Protein AF-0000000085941305 (afdb_homodimer)

Sequence (268 aa):
ITNESTFMLVLFSDRLSTIDYLSLNRLRVIKECDRFSTSGEKLRMEERLKVNLTISKMPHDMEEDAIACAKIAVVKYQSKSDIAAFVREQFDKRYMPRWHCIVADDFGYSVVPDAMNYICFELGSYGVLLFKSGITNESTFMLVLFSDRLSTIDYLSLNRLRVIKECDRFSTSGEKLRMEERLKVNLTISKMPHDMEEDAIACAKIAVVKYQSKSDIAAFVREQFDKRYMP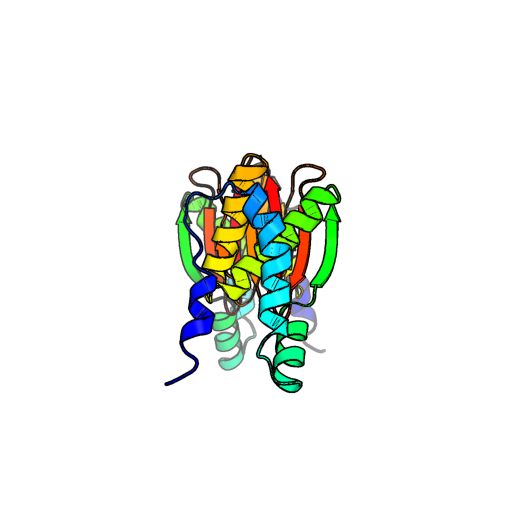RWHCIVADDFGYSVVPDAMNYICFELGSYGVLLFKSG

Secondary structure (DSSP, 8-state):
--S-STTGGGS--TTS-HHHHHHHHHHHHHHHHHHS--HHHHHHHHHHT-EEEEEEES-HHHHHHHHHHHHHHHHH-SSHHHHHHHHHHHHHHHH-S-EEEEEESSEEEE--PPTT-EEEEEETTEEEEEEE--/--S-GGGGGG---TTS-HHHHHHHHHHHHHHHHHHS--HHHHHHHHHHT-EEEEEEES-HHHHHHHHHHHHHHHHH-SSHHHHHHHHHHHHHHHH-S-EEEEEESSEEEE--PPTT-EEEEEETTEEEEEEE--

Nearest PDB structures (foldseek):
  2xqq-assembly2_B  TM=9.839E-01  e=4.016E-10  Homo sapiens
  4d07-assembly1_A-2  TM=9.905E-01  e=4.798E-10  Homo sapiens
  7y8w-assembly4_R  TM=9.926E-01  e=5.733E-10  Caenorhabditis elegans
  8glv-assembly1_AQ  TM=9.749E-01  e=3.784E-10  Chlamydomonas reinhardtii
  3rjs-assembly1_A-2  TM=9.748E-01  e=4.261E-10  Toxoplasma gondii

Organism: Parascaris univalens (NCBI:txid6257)

Solvent-accessible surface area (backbone atoms only — not comparable to full-atom values): 14197 Å² total; per-residue (Å²): 142,78,91,68,64,77,71,57,64,76,67,61,76,88,77,63,54,73,66,58,44,51,59,48,42,52,53,44,58,51,48,63,41,59,72,74,39,50,77,67,49,31,52,52,45,49,52,50,62,35,74,47,80,75,44,77,41,43,55,69,71,57,48,53,48,53,52,45,40,45,56,52,23,59,72,74,37,85,48,42,34,54,27,12,37,48,37,23,51,53,40,28,71,74,67,52,67,48,37,30,17,38,24,23,66,53,71,18,53,26,73,70,55,43,86,60,32,34,39,30,31,31,43,38,70,32,31,40,38,39,32,27,35,95,145,77,95,69,66,78,71,59,67,76,65,61,76,89,78,64,56,73,66,59,45,51,61,47,42,52,52,43,59,52,49,65,40,58,72,75,38,50,79,66,49,31,50,52,44,50,50,49,62,35,75,48,80,74,44,77,41,44,56,68,70,57,47,52,49,52,53,46,42,44,56,51,24,59,74,74,36,86,47,43,34,53,27,13,38,46,38,24,51,54,41,27,72,73,67,51,66,47,38,31,17,38,23,24,66,54,71,17,54,27,73,70,57,42,85,60,32,33,39,29,32,32,44,38,70,33,31,40,38,40,30,28,35,92

Foldseek 3Di:
DDPVPLLPVLPPDPPDPLVVCLVVLVVVLVVSLPDDADVVSSVVSCLQFDKFWDDAQADPVVVSSLSSLLSSLVSVDDDQVSSQVRSQVSCCVVPNDDKGKGKDLDDDDDDDADGRFWTWMDGNSITMTMGHDD/DDPVPLLPVLPPDPPDPLVVCLVVLVVVLVVSLPDDQDVVSSVVSCLQFDKFWDDAQADPVVVSSLSSLLSSLVSVDDDQVSSQVRSQVSCCVVPNDDKGKGKDLDDDDDDDADGRFWTWMDGNSITMTMGHDD

pLDDT: mean 78.88, std 25.84, range [24.58, 98.94]

Radius of gyration: 21.78 Å; Cα contacts (8 Å, |Δi|>4): 420; chains: 2; bounding box: 43×74×31 Å

InterPro domains:
  IPR001372 Dynein light chain, type 1/2 [PF01221] (51-133)
  IPR001372 Dynein light chain, type 1/2 [PTHR11886] (49-133)
  IPR001372 Dynein light chain, type 1/2 [SM01375] (46-133)
  IPR037177 Dynein light chain superfamily [G3DSA:3.30.740.10] (46-134)
  IPR037177 Dynein light chain superfamily [SSF54648] (49-134)

Structure (mmCIF, N/CA/C/O backbone):
data_AF-0000000085941305-model_v1
#
loop_
_entity.id
_entity.type
_entity.pdbx_description
1 polymer 'Dynein light chain'
#
loop_
_atom_site.group_PDB
_atom_site.id
_atom_site.type_symbol
_atom_site.label_atom_id
_atom_site.label_alt_id
_atom_site.label_comp_id
_atom_site.label_asym_id
_atom_site.label_entity_id
_atom_site.label_seq_id
_atom_site.pdbx_PDB_ins_code
_atom_site.Cartn_x
_atom_site.Cartn_y
_atom_site.Cartn_z
_atom_site.occupancy
_atom_site.B_iso_or_equiv
_atom_site.auth_seq_id
_atom_site.auth_comp_id
_atom_site.auth_asym_id
_atom_site.auth_atom_id
_atom_site.pdbx_PDB_model_num
ATOM 1 N N . ILE A 1 1 ? -17.469 -39.062 12.945 1 24.58 1 ILE A N 1
ATOM 2 C CA . ILE A 1 1 ? -16.031 -39.031 12.719 1 24.58 1 ILE A CA 1
ATOM 3 C C . ILE A 1 1 ? -15.695 -37.875 11.781 1 24.58 1 ILE A C 1
ATOM 5 O O . ILE A 1 1 ? -16 -37.906 10.586 1 24.58 1 ILE A O 1
ATOM 9 N N . THR A 1 2 ? -16.016 -36.438 12.023 1 25.56 2 THR A N 1
ATOM 10 C CA . THR A 1 2 ? -16.391 -35.094 11.555 1 25.56 2 THR A CA 1
ATOM 11 C C . THR A 1 2 ? -15.18 -34.406 10.945 1 25.56 2 THR A C 1
ATOM 13 O O . THR A 1 2 ? -14.039 -34.656 11.336 1 25.56 2 THR A O 1
ATOM 16 N N . ASN A 1 3 ? -15.227 -33.969 9.531 1 27.19 3 ASN A N 1
ATOM 17 C CA . ASN A 1 3 ? -14.438 -33.625 8.359 1 27.19 3 ASN A CA 1
ATOM 18 C C . ASN A 1 3 ? -13.547 -32.406 8.641 1 27.19 3 ASN A C 1
ATOM 20 O O . ASN A 1 3 ? -13.906 -31.266 8.312 1 27.19 3 ASN A O 1
ATOM 24 N N . GLU A 1 4 ? -13.109 -32.125 9.922 1 30.94 4 GLU A N 1
ATOM 25 C CA . GLU A 1 4 ? -12.07 -31.312 10.547 1 30.94 4 GLU A CA 1
ATOM 26 C C . GLU A 1 4 ? -10.719 -31.547 9.867 1 30.94 4 GLU A C 1
ATOM 28 O O . GLU A 1 4 ? -9.75 -30.828 10.156 1 30.94 4 GLU A O 1
ATOM 33 N N . SER A 1 5 ? -10.5 -32.688 9.352 1 29.45 5 SER A N 1
ATOM 34 C CA . SER A 1 5 ? -9.219 -33.312 9.039 1 29.45 5 SER A CA 1
ATOM 35 C C . SER A 1 5 ? -8.562 -32.625 7.836 1 29.45 5 SER A C 1
ATOM 37 O O . SER A 1 5 ? -7.34 -32.656 7.688 1 29.45 5 SER A O 1
ATOM 39 N N . THR A 1 6 ? -9.414 -32.219 6.891 1 31.72 6 THR A N 1
ATOM 40 C CA . THR A 1 6 ? -8.875 -31.828 5.594 1 31.72 6 THR A CA 1
ATOM 41 C C . THR A 1 6 ? -8.188 -30.469 5.68 1 31.72 6 THR A C 1
ATOM 43 O O . THR A 1 6 ? -7.57 -30.016 4.711 1 31.72 6 THR A O 1
ATOM 46 N N . PHE A 1 7 ? -8.516 -29.703 6.691 1 31.72 7 PHE A N 1
ATOM 47 C CA . PHE A 1 7 ? -7.906 -28.406 6.941 1 31.72 7 PHE A CA 1
ATOM 48 C C . PHE A 1 7 ? -6.406 -28.547 7.176 1 31.72 7 PHE A C 1
ATOM 50 O O . PHE A 1 7 ? -5.652 -27.594 7.027 1 31.72 7 PHE A O 1
ATOM 57 N N . MET A 1 8 ? -5.992 -29.703 7.746 1 30.02 8 MET A N 1
ATOM 58 C CA . MET A 1 8 ? -4.68 -29.906 8.359 1 30.02 8 MET A CA 1
ATOM 59 C C . MET A 1 8 ? -3.584 -29.922 7.297 1 30.02 8 MET A C 1
ATOM 61 O O . MET A 1 8 ? -2.396 -29.984 7.625 1 30.02 8 MET A O 1
ATOM 65 N N . LEU A 1 9 ? -4.055 -30.406 6.141 1 31.25 9 LEU A N 1
ATOM 66 C CA . LEU A 1 9 ? -2.908 -30.812 5.332 1 31.25 9 LEU A CA 1
ATOM 67 C C . LEU A 1 9 ? -2.1 -29.594 4.895 1 31.25 9 LEU A C 1
ATOM 69 O O . LEU A 1 9 ? -1.111 -29.734 4.168 1 31.25 9 LEU A O 1
ATOM 73 N N . VAL A 1 10 ? -2.75 -28.453 4.879 1 32.44 10 VAL A N 1
ATOM 74 C CA . VAL A 1 10 ? -2.057 -27.281 4.355 1 32.44 10 VAL A CA 1
ATOM 75 C C . VAL A 1 10 ? -0.746 -27.078 5.109 1 32.44 10 VAL A C 1
ATOM 77 O O . VAL A 1 10 ? 0.015 -26.156 4.805 1 32.44 10 VAL A O 1
ATOM 80 N N . LEU A 1 11 ? -0.84 -27.391 6.383 1 35.84 11 LEU A N 1
ATOM 81 C CA . LEU A 1 11 ? 0.249 -26.938 7.246 1 35.84 11 LEU A CA 1
ATOM 82 C C . LEU A 1 11 ? 1.546 -27.656 6.898 1 35.84 11 LEU A C 1
ATOM 84 O O . LEU A 1 11 ? 2.041 -28.469 7.688 1 35.84 11 LEU A O 1
ATOM 88 N N . PHE A 1 12 ? 1.625 -28.344 5.816 1 31.22 12 PHE A N 1
ATOM 89 C CA . PHE A 1 12 ? 2.805 -29.203 5.773 1 31.22 12 PHE A CA 1
ATOM 90 C C . PHE A 1 12 ? 4.027 -28.469 6.309 1 31.22 12 PHE A C 1
ATOM 92 O O . PHE A 1 12 ? 4.043 -27.234 6.352 1 31.22 12 PHE A O 1
ATOM 99 N N . SER A 1 13 ? 5.273 -29.281 6.598 1 29.41 13 SER A N 1
ATOM 100 C CA . SER A 1 13 ? 6.527 -29.031 7.305 1 29.41 13 SER A CA 1
ATOM 101 C C . SER A 1 13 ? 7.211 -27.766 6.789 1 29.41 13 SER A C 1
ATOM 103 O O . SER A 1 13 ? 7.082 -27.422 5.609 1 29.41 13 SER A O 1
ATOM 105 N N . ASP A 1 14 ? 7.641 -26.812 7.598 1 34.62 14 ASP A N 1
ATOM 106 C CA . ASP A 1 14 ? 8.516 -25.641 7.602 1 34.62 14 ASP A CA 1
ATOM 107 C C . ASP A 1 14 ? 9.602 -25.766 6.531 1 34.62 14 ASP A C 1
ATOM 109 O O . ASP A 1 14 ? 10.148 -24.75 6.078 1 34.62 14 ASP A O 1
ATOM 113 N N . ARG A 1 15 ? 10.211 -26.922 6.441 1 32.41 15 ARG A N 1
ATOM 114 C CA . ARG A 1 15 ? 11.523 -27.109 5.828 1 32.41 15 ARG A CA 1
ATOM 115 C C . ARG A 1 15 ? 11.406 -27.25 4.312 1 32.41 15 ARG A C 1
ATOM 117 O O . ARG A 1 15 ? 12.344 -27.703 3.65 1 32.41 15 ARG A O 1
ATOM 124 N N . LEU A 1 16 ? 10.273 -27.547 3.74 1 36.53 16 LEU A N 1
ATOM 125 C CA . LEU A 1 16 ? 10.406 -27.734 2.299 1 36.53 16 LEU A CA 1
ATOM 126 C C . LEU A 1 16 ? 10.828 -26.422 1.622 1 36.53 16 LEU A C 1
ATOM 128 O O . LEU A 1 16 ? 10.375 -25.344 2.002 1 36.53 16 LEU A O 1
ATOM 132 N N . SER A 1 17 ? 11.852 -26.406 0.822 1 35.41 17 SER A N 1
ATOM 133 C CA . SER A 1 17 ? 12.398 -25.312 0.036 1 35.41 17 SER A CA 1
ATOM 134 C C . SER A 1 17 ? 11.297 -24.547 -0.694 1 35.41 17 SER A C 1
ATOM 136 O O . SER A 1 17 ? 10.266 -25.125 -1.045 1 35.41 17 SER A O 1
ATOM 138 N N . THR A 1 18 ? 11.195 -23.281 -0.526 1 39.69 18 THR A N 1
ATOM 139 C CA . THR A 1 18 ? 10.32 -22.266 -1.117 1 39.69 18 THR A CA 1
ATOM 140 C C . THR A 1 18 ? 9.867 -22.703 -2.51 1 39.69 18 THR A C 1
ATOM 142 O O . THR A 1 18 ? 8.711 -22.469 -2.887 1 39.69 18 THR A O 1
ATOM 145 N N . ILE A 1 19 ? 10.773 -23.25 -3.277 1 41.53 19 ILE A N 1
ATOM 146 C CA . ILE A 1 19 ? 10.484 -23.625 -4.656 1 41.53 19 ILE A CA 1
ATOM 147 C C . ILE A 1 19 ? 9.5 -24.797 -4.676 1 41.53 19 ILE A C 1
ATOM 149 O O . ILE A 1 19 ? 8.57 -24.812 -5.484 1 41.53 19 ILE A O 1
ATOM 153 N N . ASP A 1 20 ? 9.773 -25.766 -3.971 1 43.41 20 ASP A N 1
ATOM 154 C CA . ASP A 1 20 ? 8.93 -26.969 -3.945 1 43.41 20 ASP A CA 1
ATOM 155 C C . ASP A 1 20 ? 7.531 -26.641 -3.434 1 43.41 20 ASP A C 1
ATOM 157 O O . ASP A 1 20 ? 6.547 -27.219 -3.889 1 43.41 20 ASP A O 1
ATOM 161 N N . TYR A 1 21 ? 7.508 -25.75 -2.619 1 42.69 21 TYR A N 1
ATOM 162 C CA . TYR A 1 21 ? 6.219 -25.328 -2.082 1 42.69 21 TYR A CA 1
ATOM 163 C C . TYR A 1 21 ? 5.367 -24.656 -3.16 1 42.69 21 TYR A C 1
ATOM 165 O O . TYR A 1 21 ? 4.16 -24.906 -3.238 1 42.69 21 TYR A O 1
ATOM 173 N N . LEU A 1 22 ? 6.023 -23.875 -3.939 1 46.44 22 LEU A N 1
ATOM 174 C CA . LEU A 1 22 ? 5.297 -23.188 -5.004 1 46.44 22 LEU A CA 1
ATOM 175 C C . LEU A 1 22 ? 4.773 -24.172 -6.035 1 46.44 22 LEU A C 1
ATOM 177 O O . LEU A 1 22 ? 3.668 -24 -6.559 1 46.44 22 LEU A O 1
ATOM 181 N N . SER A 1 23 ? 5.617 -25.062 -6.434 1 44.84 23 SER A N 1
ATOM 182 C CA . SER A 1 23 ? 5.098 -26.094 -7.32 1 44.84 23 SER A CA 1
ATOM 183 C C . SER A 1 23 ? 3.975 -26.875 -6.648 1 44.84 23 SER A C 1
ATOM 185 O O . SER A 1 23 ? 2.979 -27.219 -7.293 1 44.84 23 SER A O 1
ATOM 187 N N . LEU A 1 24 ? 4.238 -27.281 -5.559 1 44.34 24 LEU A N 1
ATOM 188 C CA . LEU A 1 24 ? 3.256 -28.094 -4.832 1 44.34 24 LEU A CA 1
ATOM 189 C C . LEU A 1 24 ? 2.049 -27.25 -4.441 1 44.34 24 LEU A C 1
ATOM 191 O O . LEU A 1 24 ? 0.917 -27.734 -4.441 1 44.34 24 LEU A O 1
ATOM 195 N N . ASN A 1 25 ? 2.342 -26.016 -4.125 1 48.16 25 ASN A N 1
ATOM 196 C CA . ASN A 1 25 ? 1.256 -25.156 -3.689 1 48.16 25 ASN A CA 1
ATOM 197 C C . ASN A 1 25 ? 0.272 -24.875 -4.82 1 48.16 25 ASN A C 1
ATOM 199 O O . ASN A 1 25 ? -0.932 -24.75 -4.59 1 48.16 25 ASN A O 1
ATOM 203 N N . ARG A 1 26 ? 0.923 -24.766 -6.027 1 45.81 26 ARG A N 1
ATOM 204 C CA . ARG A 1 26 ? 0.007 -24.625 -7.156 1 45.81 26 ARG A CA 1
ATOM 205 C C . ARG A 1 26 ? -1 -25.766 -7.191 1 45.81 26 ARG A C 1
ATOM 207 O O . ARG A 1 26 ? -2.193 -25.547 -7.41 1 45.81 26 ARG A O 1
ATOM 214 N N . LEU A 1 27 ? -0.444 -26.906 -7.148 1 46.72 27 LEU A N 1
ATOM 215 C CA . LEU A 1 27 ? -1.267 -28.109 -7.223 1 46.72 27 LEU A CA 1
ATOM 216 C C . LEU A 1 27 ? -2.205 -28.203 -6.027 1 46.72 27 LEU A C 1
ATOM 218 O O . LEU A 1 27 ? -3.346 -28.641 -6.16 1 46.72 27 LEU A O 1
ATOM 222 N N . ARG A 1 28 ? -1.697 -27.828 -4.93 1 47.88 28 ARG A N 1
ATOM 223 C CA . ARG A 1 28 ? -2.447 -28.031 -3.697 1 47.88 28 ARG A CA 1
ATOM 224 C C . ARG A 1 28 ? -3.641 -27.094 -3.613 1 47.88 28 ARG A C 1
ATOM 226 O O . ARG A 1 28 ? -4.715 -27.469 -3.154 1 47.88 28 ARG A O 1
ATOM 233 N N . VAL A 1 29 ? -3.395 -25.797 -4.035 1 49.78 29 VAL A N 1
ATOM 234 C CA . VAL A 1 29 ? -4.523 -24.875 -4 1 49.78 29 VAL A CA 1
ATOM 235 C C . VAL A 1 29 ? -5.684 -25.453 -4.809 1 49.78 29 VAL A C 1
ATOM 237 O O . VAL A 1 29 ? -6.836 -25.406 -4.371 1 49.78 29 VAL A O 1
ATOM 240 N N . ILE A 1 30 ? -5.305 -25.953 -5.93 1 49.31 30 ILE A N 1
ATOM 241 C CA . ILE A 1 30 ? -6.324 -26.453 -6.836 1 49.31 30 ILE A CA 1
ATOM 242 C C . ILE A 1 30 ? -6.977 -27.703 -6.23 1 49.31 30 ILE A C 1
ATOM 244 O O . ILE A 1 30 ? -8.203 -27.844 -6.27 1 49.31 30 ILE A O 1
ATOM 248 N N . LYS A 1 31 ? -6.215 -28.578 -5.84 1 48.16 31 LYS A N 1
ATOM 249 C CA . LYS A 1 31 ? -6.738 -29.859 -5.375 1 48.16 31 LYS A CA 1
ATOM 250 C C . LYS A 1 31 ? -7.629 -29.672 -4.148 1 48.16 31 LYS A C 1
ATOM 252 O O . LYS A 1 31 ? -8.602 -30.406 -3.969 1 48.16 31 LYS A O 1
ATOM 257 N N . GLU A 1 32 ? -7.254 -28.719 -3.352 1 47.03 32 G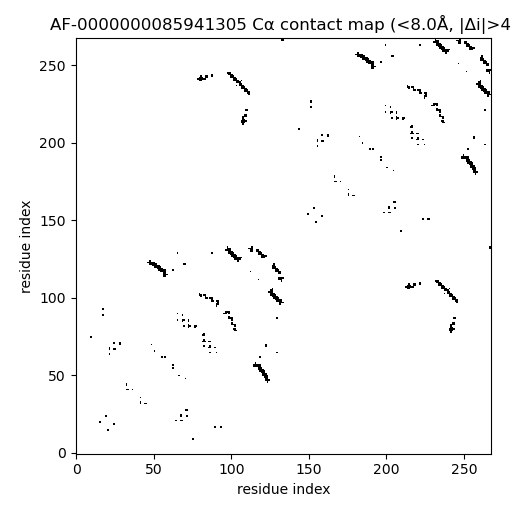LU A N 1
ATOM 258 C CA . GLU A 1 32 ? -8.039 -28.453 -2.146 1 47.03 32 GLU A CA 1
ATOM 259 C C . GLU A 1 32 ? -9.445 -27.984 -2.494 1 47.03 32 GLU A C 1
ATOM 261 O O . GLU A 1 32 ? -10.406 -28.312 -1.79 1 47.03 32 GLU A O 1
ATOM 266 N N . CYS A 1 33 ? -9.484 -27.219 -3.545 1 43.62 33 CYS A N 1
ATOM 267 C CA . CYS A 1 33 ? -10.797 -26.766 -3.979 1 43.62 33 CYS A CA 1
ATOM 268 C C . CYS A 1 33 ? -11.625 -27.922 -4.52 1 43.62 33 CYS A C 1
ATOM 270 O O . CYS A 1 33 ? -12.852 -27.953 -4.344 1 43.62 33 CYS A O 1
ATOM 272 N N . ASP A 1 34 ? -11.008 -28.828 -5.141 1 45.97 34 ASP A N 1
ATOM 273 C CA . ASP A 1 34 ? -11.742 -29.828 -5.902 1 45.97 34 ASP A CA 1
ATOM 274 C C . ASP A 1 34 ? -12.32 -30.906 -4.98 1 45.97 34 ASP A C 1
ATOM 276 O O . ASP A 1 34 ? -13.367 -31.484 -5.27 1 45.97 34 ASP A O 1
ATOM 280 N N . ARG A 1 35 ? -11.531 -31.359 -4.07 1 43.44 35 ARG A N 1
ATOM 281 C CA . ARG A 1 35 ? -11.906 -32.656 -3.529 1 43.44 35 ARG A CA 1
ATOM 282 C C . ARG A 1 35 ? -13.289 -32.625 -2.895 1 43.44 35 ARG A C 1
ATOM 284 O O . ARG A 1 35 ? -14.047 -33.594 -2.969 1 43.44 35 ARG A O 1
ATOM 291 N N . PHE A 1 36 ? -13.633 -31.812 -1.906 1 44.91 36 PHE A N 1
ATOM 292 C CA . PHE A 1 36 ? -14.836 -32 -1.111 1 44.91 36 PHE A CA 1
ATOM 293 C C . PHE A 1 36 ? -15.914 -31 -1.483 1 44.91 36 PHE A C 1
ATOM 295 O O . PHE A 1 36 ? -16.938 -30.891 -0.806 1 44.91 36 PHE A O 1
ATOM 302 N N . SER A 1 37 ? -15.609 -30.141 -2.252 1 53.25 37 SER A N 1
ATOM 303 C CA . SER A 1 37 ? -16.578 -29.047 -2.299 1 53.25 37 SER A CA 1
ATOM 304 C C . SER A 1 37 ? -17.766 -29.406 -3.191 1 53.25 37 SER A C 1
ATOM 306 O O . SER A 1 37 ? -17.594 -30.047 -4.227 1 53.25 37 SER A O 1
ATOM 308 N N . THR A 1 38 ? -18.969 -29.594 -2.445 1 60.47 38 THR A N 1
ATOM 309 C CA . THR A 1 38 ? -20.188 -29.578 -3.252 1 60.47 38 THR A CA 1
ATOM 310 C C . THR A 1 38 ? -20.047 -28.609 -4.418 1 60.47 38 THR A C 1
ATOM 312 O O . THR A 1 38 ? -19.125 -27.797 -4.449 1 60.47 38 THR A O 1
ATOM 315 N N . SER A 1 39 ? -20.828 -29.016 -5.449 1 61.81 39 SER A N 1
ATOM 316 C CA . SER A 1 39 ? -20.828 -28.172 -6.641 1 61.81 39 SER A CA 1
ATOM 317 C C . SER A 1 39 ? -20.844 -26.703 -6.273 1 61.81 39 SER A C 1
ATOM 319 O O . SER A 1 39 ? -20.125 -25.891 -6.879 1 61.81 39 SER A O 1
ATOM 321 N N . GLY A 1 40 ? -21.625 -26.266 -5.203 1 63.31 40 GLY A N 1
ATOM 322 C CA . GLY A 1 40 ? -21.719 -24.875 -4.77 1 63.31 40 GLY A CA 1
ATOM 323 C C . GLY A 1 40 ? -20.453 -24.375 -4.09 1 63.31 40 GLY A C 1
ATOM 324 O O . GLY A 1 40 ? -20.062 -23.219 -4.273 1 63.31 40 GLY A O 1
ATOM 325 N N . GLU A 1 41 ? -19.938 -25.281 -3.281 1 69.19 41 GLU A N 1
ATOM 326 C CA . GLU A 1 41 ? -18.734 -24.906 -2.561 1 69.19 41 GLU A CA 1
ATOM 327 C C . GLU A 1 41 ? -17.547 -24.75 -3.516 1 69.19 41 GLU A C 1
ATOM 329 O O . GLU A 1 41 ? -16.719 -23.859 -3.326 1 69.19 41 GLU A O 1
ATOM 334 N N . LYS A 1 42 ? -17.547 -25.609 -4.547 1 71.62 42 LYS A N 1
ATOM 335 C CA . LYS A 1 42 ? -16.516 -25.516 -5.574 1 71.62 42 LYS A CA 1
ATOM 336 C C . LYS A 1 42 ? -16.594 -24.172 -6.305 1 71.62 42 LYS A C 1
ATOM 338 O O . LYS A 1 42 ? -15.578 -23.547 -6.57 1 71.62 42 LYS A O 1
ATOM 343 N N . LEU A 1 43 ? -17.812 -23.844 -6.582 1 72.62 43 LEU A N 1
ATOM 344 C CA . LEU A 1 43 ? -18.016 -22.578 -7.273 1 72.62 43 LEU A CA 1
ATOM 345 C C . LEU A 1 43 ? -17.547 -21.406 -6.406 1 72.62 43 LEU A C 1
ATOM 347 O O . LEU A 1 43 ? -16.969 -20.453 -6.91 1 72.62 43 LEU A O 1
ATOM 351 N N . ARG A 1 44 ? -17.891 -21.422 -5.121 1 78.25 44 ARG A N 1
ATOM 352 C CA . ARG A 1 44 ? -17.5 -20.344 -4.219 1 78.25 44 ARG A CA 1
ATOM 35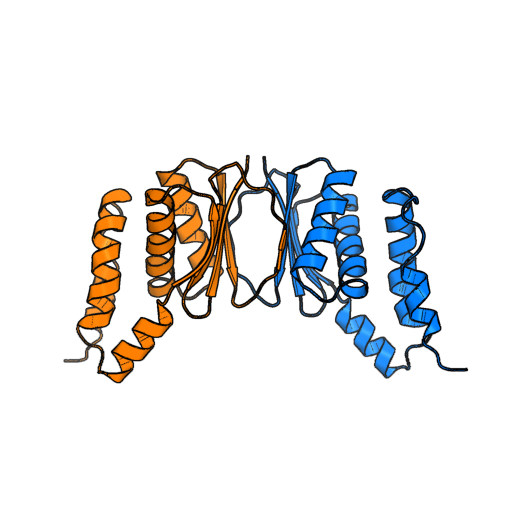3 C C . ARG A 1 44 ? -15.992 -20.266 -4.074 1 78.25 44 ARG A C 1
ATOM 355 O O . ARG A 1 44 ? -15.422 -19.172 -3.982 1 78.25 44 ARG A O 1
ATOM 362 N N . MET A 1 45 ? -15.344 -21.406 -4.09 1 79.31 45 MET A N 1
ATOM 363 C CA . MET A 1 45 ? -13.891 -21.422 -3.953 1 79.31 45 MET A CA 1
ATOM 364 C C . MET A 1 45 ? -13.219 -20.891 -5.215 1 79.31 45 MET A C 1
ATOM 366 O O . MET A 1 45 ? -12.211 -20.188 -5.133 1 79.31 45 MET A O 1
ATOM 370 N N . GLU A 1 46 ? -13.766 -21.328 -6.293 1 81.94 46 GLU A N 1
ATOM 371 C CA . GLU A 1 46 ? -13.227 -20.828 -7.555 1 81.94 46 GLU A CA 1
ATOM 372 C C . GLU A 1 46 ? -13.32 -19.312 -7.637 1 81.94 46 GLU A C 1
ATOM 374 O O . GLU A 1 46 ? -12.375 -18.656 -8.078 1 81.94 46 GLU A O 1
ATOM 379 N N . GLU A 1 47 ? -14.445 -18.844 -7.199 1 85.44 47 GLU A N 1
ATOM 380 C CA . GLU A 1 47 ? -14.641 -17.391 -7.203 1 85.44 47 GLU A CA 1
ATOM 381 C C . GLU A 1 47 ? -13.695 -16.703 -6.23 1 85.44 47 GLU A C 1
ATOM 383 O O . GLU A 1 47 ? -13.18 -15.625 -6.52 1 85.44 47 GLU A O 1
ATOM 388 N N . ARG A 1 48 ? -13.477 -17.328 -5.184 1 87.81 48 ARG A N 1
ATOM 389 C CA . ARG A 1 48 ? -12.625 -16.781 -4.133 1 87.81 48 ARG A CA 1
ATOM 390 C C . ARG A 1 48 ? -11.164 -16.75 -4.574 1 87.81 48 ARG A C 1
ATOM 392 O O . ARG A 1 48 ? -10.391 -15.906 -4.117 1 87.81 48 ARG A O 1
ATOM 399 N N . LEU A 1 49 ? -10.82 -17.578 -5.531 1 89.81 49 LEU A N 1
ATOM 400 C CA . LEU A 1 49 ? -9.422 -17.688 -5.93 1 89.81 49 LEU A CA 1
ATOM 401 C C . LEU A 1 49 ? -9.219 -17.172 -7.348 1 89.81 49 LEU A C 1
ATOM 403 O O . LEU A 1 49 ? -8.133 -17.312 -7.922 1 89.81 49 LEU A O 1
ATOM 407 N N . LYS A 1 50 ? -10.25 -16.609 -7.883 1 93.19 50 LYS A N 1
ATOM 408 C CA . LYS A 1 50 ? -10.148 -16.031 -9.219 1 93.19 50 LYS A CA 1
ATOM 409 C C . LYS A 1 50 ? -9.18 -14.852 -9.227 1 93.19 50 LYS A C 1
ATOM 411 O O . LYS A 1 50 ? -9.188 -14.023 -8.312 1 93.19 50 LYS A O 1
ATOM 416 N N . VAL A 1 51 ? -8.367 -14.828 -10.375 1 96.44 51 VAL A N 1
ATOM 417 C CA . VAL A 1 51 ? -7.359 -13.781 -10.453 1 96.44 51 VAL A CA 1
ATOM 418 C C . VAL A 1 51 ? -7.637 -12.883 -11.664 1 96.44 51 VAL A C 1
ATOM 420 O O . VAL A 1 51 ? -7.871 -13.383 -12.766 1 96.44 51 VAL A O 1
ATOM 423 N N . ASN A 1 52 ? -7.652 -11.602 -11.453 1 97.75 52 ASN A N 1
ATOM 424 C CA . ASN A 1 52 ? -7.652 -10.602 -12.516 1 97.75 52 ASN A CA 1
ATOM 425 C C . ASN A 1 52 ? -6.445 -9.672 -12.414 1 97.75 52 ASN A C 1
ATOM 427 O O . ASN A 1 52 ? -6.324 -8.914 -11.453 1 97.75 52 ASN A O 1
ATOM 431 N N . LEU A 1 53 ? -5.648 -9.703 -13.43 1 97.62 53 LEU A N 1
ATOM 432 C CA . LEU A 1 53 ? -4.426 -8.906 -13.438 1 97.62 53 LEU A CA 1
ATOM 433 C C . LEU A 1 53 ? -4.719 -7.453 -13.789 1 97.62 53 LEU A C 1
ATOM 435 O O . LEU A 1 53 ? -5.359 -7.176 -14.805 1 97.62 53 LEU A O 1
ATOM 439 N N . THR A 1 54 ? -4.316 -6.59 -12.953 1 97.12 54 THR A N 1
ATOM 440 C CA . THR A 1 54 ? -4.441 -5.168 -13.25 1 97.12 54 THR A CA 1
ATOM 441 C C . THR A 1 54 ? -3.174 -4.641 -13.914 1 97.12 54 THR A C 1
ATOM 443 O O . THR A 1 54 ? -3.236 -4.016 -14.969 1 97.12 54 THR A O 1
ATOM 446 N N . ILE A 1 55 ? -2.039 -4.859 -13.234 1 97.12 55 ILE A N 1
ATOM 447 C CA . ILE A 1 55 ? -0.733 -4.453 -13.742 1 97.12 55 ILE A CA 1
ATOM 448 C C . ILE A 1 55 ? 0.29 -5.555 -13.477 1 97.12 55 ILE A C 1
ATOM 450 O O . ILE A 1 55 ? 0.302 -6.148 -12.391 1 97.12 55 ILE A O 1
ATOM 454 N N . SER A 1 56 ? 1.033 -5.887 -14.477 1 96.75 56 SER A N 1
ATOM 455 C CA . SER A 1 56 ? 2.17 -6.781 -14.281 1 96.75 56 SER A CA 1
ATOM 456 C C . SER A 1 56 ? 3.395 -6.289 -15.047 1 96.75 56 SER A C 1
ATOM 458 O O . SER A 1 56 ? 3.41 -6.305 -16.281 1 96.75 56 SER A O 1
ATOM 460 N N . LYS A 1 57 ? 4.383 -5.84 -14.25 1 96.62 57 LYS A N 1
ATOM 461 C CA . LYS A 1 57 ? 5.695 -5.48 -14.781 1 96.62 57 LYS A CA 1
ATOM 462 C C . LYS A 1 57 ? 6.793 -6.324 -14.148 1 96.62 57 LYS A C 1
ATOM 464 O O . LYS A 1 57 ? 7.676 -5.797 -13.469 1 96.62 57 LYS A O 1
ATOM 469 N N . MET A 1 58 ? 6.656 -7.613 -14.352 1 96.62 58 MET A N 1
ATOM 470 C CA . MET A 1 58 ? 7.676 -8.555 -13.898 1 96.62 58 MET A CA 1
ATOM 471 C C . MET A 1 58 ? 7.707 -9.789 -14.789 1 96.62 58 MET A C 1
ATOM 473 O O . MET A 1 58 ? 6.762 -10.047 -15.531 1 96.62 58 MET A O 1
ATOM 477 N N . PRO A 1 59 ? 8.781 -10.555 -14.812 1 97.06 59 PRO A N 1
ATOM 478 C CA . PRO A 1 59 ? 8.867 -11.773 -15.617 1 97.06 59 PRO A CA 1
ATOM 479 C C . PRO A 1 59 ? 7.742 -12.758 -15.312 1 97.06 59 PRO A C 1
ATOM 481 O O . PRO A 1 59 ? 7.254 -12.812 -14.18 1 97.06 59 PRO A O 1
ATOM 484 N N . HIS A 1 60 ? 7.453 -13.625 -16.328 1 94.56 60 HIS A N 1
ATOM 485 C CA . HIS A 1 60 ? 6.312 -14.531 -16.25 1 94.56 60 HIS A CA 1
ATOM 486 C C . HIS A 1 60 ? 6.441 -15.461 -15.047 1 94.56 60 HIS A C 1
ATOM 488 O O . HIS A 1 60 ? 5.465 -15.703 -14.336 1 94.56 60 HIS A O 1
ATOM 494 N N . ASP A 1 61 ? 7.574 -15.984 -14.867 1 92.88 61 ASP A N 1
ATOM 495 C CA . ASP A 1 61 ? 7.777 -16.906 -13.758 1 92.88 61 ASP A CA 1
ATOM 496 C C . ASP A 1 61 ? 7.562 -16.203 -12.414 1 92.88 61 ASP A C 1
ATOM 498 O O . ASP A 1 61 ? 6.988 -16.797 -11.492 1 92.88 61 ASP A O 1
ATOM 502 N N . MET A 1 62 ? 8.047 -15.031 -12.297 1 95.25 62 MET A N 1
ATOM 503 C CA . MET A 1 62 ? 7.871 -14.25 -11.078 1 95.25 62 MET A CA 1
ATOM 504 C C . MET A 1 62 ? 6.402 -13.906 -10.852 1 95.25 62 MET A C 1
ATOM 506 O O . MET A 1 62 ? 5.914 -13.977 -9.719 1 95.25 62 MET A O 1
ATOM 510 N N . GLU A 1 63 ? 5.719 -13.602 -11.898 1 96.56 63 GLU A N 1
ATOM 511 C CA . GLU A 1 63 ? 4.289 -13.32 -11.852 1 96.56 63 GLU A CA 1
ATOM 512 C C . GLU A 1 63 ? 3.508 -14.523 -11.32 1 96.56 63 GLU A C 1
ATOM 514 O O . GLU A 1 63 ? 2.666 -14.375 -10.438 1 96.56 63 GLU A O 1
ATOM 519 N N . GLU A 1 64 ? 3.797 -15.617 -11.844 1 93.44 64 GLU A N 1
ATOM 520 C CA . GLU A 1 64 ? 3.123 -16.844 -11.414 1 93.44 64 GLU A CA 1
ATOM 521 C C . GLU A 1 64 ? 3.398 -17.141 -9.945 1 93.44 64 GLU A C 1
ATOM 523 O O . GLU A 1 64 ? 2.508 -17.578 -9.219 1 93.44 64 GLU A O 1
ATOM 528 N N . ASP A 1 65 ? 4.59 -16.875 -9.586 1 93.88 65 ASP A N 1
ATOM 529 C CA . ASP A 1 65 ? 4.953 -17.078 -8.188 1 93.88 65 ASP A CA 1
ATOM 530 C C . ASP A 1 65 ? 4.172 -16.125 -7.277 1 93.88 65 ASP A C 1
ATOM 532 O O . ASP A 1 65 ? 3.736 -16.531 -6.195 1 93.88 65 ASP A O 1
ATOM 536 N N . ALA A 1 66 ? 4.047 -14.914 -7.668 1 97.25 66 ALA A N 1
ATOM 537 C CA . ALA A 1 66 ? 3.32 -13.93 -6.863 1 97.25 66 ALA A CA 1
ATOM 538 C C . ALA A 1 66 ? 1.871 -14.359 -6.652 1 97.25 66 ALA A C 1
ATOM 540 O O . ALA A 1 66 ? 1.362 -14.32 -5.527 1 97.25 66 ALA A O 1
ATOM 541 N N . ILE A 1 67 ? 1.302 -14.789 -7.719 1 95.88 67 ILE A N 1
ATOM 542 C CA . ILE A 1 67 ? -0.097 -15.195 -7.676 1 95.88 67 ILE A CA 1
ATOM 543 C C . ILE A 1 67 ? -0.242 -16.453 -6.816 1 95.88 67 ILE A C 1
ATOM 545 O O . ILE A 1 67 ? -1.147 -16.531 -5.98 1 95.88 67 ILE A O 1
ATOM 549 N N . ALA A 1 68 ? 0.631 -17.344 -6.996 1 92.5 68 ALA A N 1
ATOM 550 C CA . ALA A 1 68 ? 0.591 -18.578 -6.215 1 92.5 68 ALA A CA 1
ATOM 551 C C . ALA A 1 68 ? 0.755 -18.297 -4.727 1 92.5 68 ALA A C 1
ATOM 553 O O . ALA A 1 68 ? 0.035 -18.859 -3.896 1 92.5 68 ALA A O 1
ATOM 554 N N . CYS A 1 69 ? 1.718 -17.484 -4.371 1 94.25 69 CYS A N 1
ATOM 555 C CA . CYS A 1 69 ? 1.938 -17.109 -2.977 1 94.25 69 CYS A CA 1
ATOM 556 C C . CYS A 1 69 ? 0.691 -16.469 -2.377 1 94.25 69 CYS A C 1
ATOM 558 O O . CYS A 1 69 ? 0.331 -16.766 -1.233 1 94.25 69 CYS A O 1
ATOM 560 N N . ALA A 1 70 ? 0.04 -15.648 -3.156 1 97.25 70 ALA A N 1
ATOM 561 C CA . ALA A 1 70 ? -1.163 -14.969 -2.672 1 97.25 70 ALA A CA 1
ATOM 562 C C . ALA A 1 70 ? -2.299 -15.969 -2.457 1 97.25 70 ALA A C 1
ATOM 564 O O . ALA A 1 70 ? -3.033 -15.875 -1.47 1 97.25 70 ALA A O 1
ATOM 565 N N . LYS A 1 71 ? -2.465 -16.859 -3.367 1 91.5 71 LYS A N 1
ATOM 566 C CA . LYS A 1 71 ? -3.5 -17.875 -3.23 1 91.5 71 LYS A CA 1
ATOM 567 C C . LYS A 1 71 ? -3.279 -18.719 -1.976 1 91.5 71 LYS A C 1
ATOM 569 O O . LYS A 1 71 ? -4.227 -19 -1.236 1 91.5 71 LYS A O 1
ATOM 574 N N . ILE A 1 72 ? -2.031 -19.031 -1.754 1 91.31 72 ILE A N 1
ATOM 575 C CA . ILE A 1 72 ? -1.696 -19.797 -0.551 1 91.31 72 ILE A CA 1
ATOM 576 C C . ILE A 1 72 ? -2.023 -18.969 0.688 1 91.31 72 ILE A C 1
ATOM 578 O O . ILE A 1 72 ? -2.625 -19.469 1.639 1 91.31 72 ILE A O 1
ATOM 582 N N . ALA A 1 73 ? -1.646 -17.766 0.693 1 95.25 73 ALA A N 1
ATOM 583 C CA . ALA A 1 73 ? -1.797 -16.891 1.849 1 95.25 73 ALA A CA 1
ATOM 584 C C . ALA A 1 73 ? -3.268 -16.719 2.221 1 95.25 73 ALA A C 1
ATOM 586 O O . ALA A 1 73 ? -3.617 -16.719 3.402 1 95.25 73 ALA A O 1
ATOM 587 N N . VAL A 1 74 ? -4.156 -16.609 1.205 1 93.06 74 VAL A N 1
ATOM 588 C CA . VAL A 1 74 ? -5.559 -16.312 1.491 1 93.06 74 VAL A CA 1
ATOM 589 C C . VAL A 1 74 ? -6.242 -17.562 2.066 1 93.06 74 VAL A C 1
ATOM 591 O O . VAL A 1 74 ? -7.27 -17.453 2.736 1 93.06 74 VAL A O 1
ATOM 594 N N . VAL A 1 75 ? -5.727 -18.656 1.776 1 87.31 75 VAL A N 1
ATOM 595 C CA . VAL A 1 75 ? -6.258 -19.891 2.324 1 87.31 75 VAL A CA 1
ATOM 596 C C . VAL A 1 75 ? -5.754 -20.094 3.75 1 87.31 75 VAL A C 1
ATOM 598 O O . VAL A 1 75 ? -6.492 -20.562 4.617 1 87.31 75 VAL A O 1
ATOM 601 N N . LYS A 1 76 ? -4.582 -19.656 3.979 1 90 76 LYS A N 1
ATOM 602 C CA . LYS A 1 76 ? -3.916 -19.906 5.254 1 90 76 LYS A CA 1
ATOM 603 C C . LYS A 1 76 ? -4.305 -18.875 6.297 1 90 76 LYS A C 1
ATOM 605 O O . LYS A 1 76 ? -4.383 -19.172 7.488 1 90 76 LYS A O 1
ATOM 610 N N . TYR A 1 77 ? -4.48 -17.672 5.887 1 94 77 TYR A N 1
ATOM 611 C CA . TYR A 1 77 ? -4.641 -16.562 6.84 1 94 77 TYR A CA 1
ATOM 612 C C . TYR A 1 77 ? -5.961 -15.844 6.613 1 94 77 TYR A C 1
ATOM 614 O O . TYR A 1 77 ? -6.445 -15.758 5.484 1 94 77 TYR A O 1
ATOM 622 N N . GLN A 1 78 ? -6.441 -15.219 7.68 1 96 78 GLN A N 1
ATOM 623 C CA . GLN A 1 78 ? -7.656 -14.422 7.617 1 96 78 GLN A CA 1
ATOM 624 C C . GLN A 1 78 ? -7.332 -12.93 7.582 1 96 78 GLN A C 1
ATOM 626 O O . GLN A 1 78 ? -8.023 -12.148 6.918 1 96 78 GLN A O 1
ATOM 631 N N . SER A 1 79 ? -6.352 -12.555 8.25 1 97.75 79 SER A N 1
ATOM 632 C CA . SER A 1 79 ? -5.973 -11.148 8.359 1 97.75 79 SER A CA 1
ATOM 633 C C . SER A 1 79 ? -5.258 -10.672 7.102 1 97.75 79 SER A C 1
ATOM 635 O O . SER A 1 79 ? -4.297 -11.297 6.648 1 97.75 79 SER A O 1
ATOM 637 N N . LYS A 1 80 ? -5.715 -9.555 6.621 1 98.44 80 LYS A N 1
ATOM 638 C CA . LYS A 1 80 ? -5.082 -8.969 5.445 1 98.44 80 LYS A CA 1
ATOM 639 C C . LYS A 1 80 ? -3.592 -8.727 5.684 1 98.44 80 LYS A C 1
ATOM 641 O O . LYS A 1 80 ? -2.773 -8.93 4.785 1 98.44 80 LYS A O 1
ATOM 646 N N . SER A 1 81 ? -3.24 -8.359 6.867 1 98.69 81 SER A N 1
ATOM 647 C CA . SER A 1 81 ? -1.837 -8.117 7.184 1 98.69 81 SER A CA 1
ATOM 648 C C . SER A 1 81 ? -1.032 -9.406 7.18 1 98.69 81 SER A C 1
ATOM 650 O O . SER A 1 81 ? 0.133 -9.422 6.777 1 98.69 81 SER A O 1
ATOM 652 N N . ASP A 1 82 ? -1.628 -10.438 7.602 1 98.56 82 ASP A N 1
ATOM 653 C CA . ASP A 1 82 ? -0.944 -11.727 7.59 1 98.56 82 ASP A CA 1
ATOM 654 C C . ASP A 1 82 ? -0.765 -12.234 6.16 1 98.56 82 ASP A C 1
ATOM 656 O O . ASP A 1 82 ? 0.266 -12.82 5.832 1 98.56 82 ASP A O 1
ATOM 660 N N . ILE A 1 83 ? -1.76 -11.977 5.379 1 98 83 ILE A N 1
ATOM 661 C CA . ILE A 1 83 ? -1.659 -12.336 3.969 1 98 83 ILE A CA 1
ATOM 662 C C . ILE A 1 83 ? -0.509 -11.57 3.32 1 98 83 ILE A C 1
ATOM 664 O O . ILE A 1 83 ? 0.357 -12.164 2.674 1 98 83 ILE A O 1
ATOM 668 N N . ALA A 1 84 ? -0.443 -10.32 3.592 1 98.94 84 ALA A N 1
ATOM 669 C CA . ALA A 1 84 ? 0.605 -9.469 3.033 1 98.94 84 ALA A CA 1
ATOM 670 C C . ALA A 1 84 ? 1.983 -9.906 3.523 1 98.94 84 ALA A C 1
ATOM 672 O O . ALA A 1 84 ? 2.938 -9.961 2.744 1 98.94 84 ALA A O 1
ATOM 673 N N . ALA A 1 85 ? 2.041 -10.203 4.785 1 98.81 85 ALA A N 1
ATOM 674 C CA . ALA A 1 85 ? 3.316 -10.602 5.379 1 98.81 85 ALA A CA 1
ATOM 675 C C . ALA A 1 85 ? 3.846 -11.883 4.742 1 98.81 85 ALA A C 1
ATOM 677 O O . ALA A 1 85 ? 5.035 -11.984 4.441 1 98.81 85 ALA A O 1
ATOM 678 N N . PHE A 1 86 ? 2.971 -12.758 4.492 1 98 86 PHE A N 1
ATOM 679 C CA . PHE A 1 86 ? 3.375 -14.031 3.908 1 98 86 PHE A CA 1
ATOM 680 C C . PHE A 1 86 ? 3.934 -13.828 2.506 1 98 86 PHE A C 1
ATOM 682 O O . PHE A 1 86 ? 5.016 -14.328 2.184 1 98 86 PHE A O 1
ATOM 689 N N . VAL A 1 87 ? 3.189 -13.094 1.718 1 98.06 87 VAL A N 1
ATOM 690 C CA . VAL A 1 87 ? 3.6 -12.859 0.337 1 98.06 87 VAL A CA 1
ATOM 691 C C . VAL A 1 87 ? 4.938 -12.117 0.314 1 98.06 87 VAL A C 1
ATOM 693 O O . VAL A 1 87 ? 5.855 -12.516 -0.405 1 98.06 87 VAL A O 1
ATOM 696 N N . ARG A 1 88 ? 5.023 -11.102 1.077 1 98.62 88 ARG A N 1
ATOM 697 C CA . ARG A 1 88 ? 6.234 -10.289 1.135 1 98.62 88 ARG A CA 1
ATOM 698 C C . ARG A 1 88 ? 7.434 -11.133 1.56 1 98.62 88 ARG A C 1
ATOM 700 O O . ARG A 1 88 ? 8.5 -11.062 0.943 1 98.62 88 ARG A O 1
ATOM 707 N N . GLU A 1 89 ? 7.27 -11.898 2.561 1 98.19 89 GLU A N 1
ATOM 708 C CA . GLU A 1 89 ? 8.367 -12.703 3.1 1 98.19 89 GLU A CA 1
ATOM 709 C C . GLU A 1 89 ? 8.812 -13.766 2.1 1 98.19 89 GLU A C 1
ATOM 711 O O . GLU A 1 89 ? 10.008 -14.023 1.954 1 98.19 89 GLU A O 1
ATOM 716 N N . GLN A 1 90 ? 7.879 -14.406 1.426 1 96.62 90 GLN A N 1
ATOM 717 C CA . GLN A 1 90 ? 8.227 -15.383 0.404 1 96.62 90 GLN A CA 1
ATOM 718 C C . GLN A 1 90 ? 9.047 -14.742 -0.716 1 96.62 90 GLN A C 1
ATOM 720 O O . GLN A 1 90 ? 10.008 -15.336 -1.209 1 96.62 90 GLN A O 1
ATOM 725 N N . PHE A 1 91 ? 8.719 -13.562 -1.024 1 97.75 91 PHE A N 1
ATOM 726 C CA . PHE A 1 91 ? 9.414 -12.906 -2.123 1 97.75 91 PHE A CA 1
ATOM 727 C C . PHE A 1 91 ? 10.773 -12.375 -1.667 1 97.75 91 PHE A C 1
ATOM 729 O O . PHE A 1 91 ? 11.734 -12.375 -2.438 1 97.75 91 PHE A O 1
ATOM 736 N N . ASP A 1 92 ? 10.82 -11.93 -0.479 1 97.75 92 ASP A N 1
ATOM 737 C CA . ASP A 1 92 ? 12.133 -11.562 0.055 1 97.75 92 ASP A CA 1
ATOM 738 C C . ASP A 1 92 ? 13.094 -12.758 0.009 1 97.75 92 ASP A C 1
ATOM 740 O O . ASP A 1 92 ? 14.273 -12.594 -0.305 1 97.75 92 ASP A O 1
ATOM 744 N N . LYS A 1 93 ? 12.602 -13.836 0.334 1 96.25 93 LYS A N 1
ATOM 745 C CA . LYS A 1 93 ? 13.43 -15.039 0.387 1 96.25 93 LYS A CA 1
ATOM 746 C C . LYS A 1 93 ? 13.828 -15.492 -1.014 1 96.25 93 LYS A C 1
ATOM 748 O O . LYS A 1 93 ? 14.984 -15.859 -1.244 1 96.25 93 LYS A O 1
ATOM 753 N N . ARG A 1 94 ? 12.953 -15.336 -1.951 1 94.38 94 ARG A N 1
ATOM 754 C CA . ARG A 1 94 ? 13.164 -15.93 -3.266 1 94.38 94 ARG A CA 1
ATOM 755 C C . ARG A 1 94 ? 13.836 -14.938 -4.211 1 94.38 94 ARG A C 1
ATOM 757 O O . ARG A 1 94 ? 14.625 -15.328 -5.07 1 94.38 94 ARG A O 1
ATOM 764 N N . TYR A 1 95 ? 13.484 -13.742 -4.051 1 96.19 95 TYR A N 1
ATOM 765 C CA . TYR A 1 95 ? 13.906 -12.773 -5.059 1 96.19 95 TYR A CA 1
ATOM 766 C C . TYR A 1 95 ? 14.703 -11.648 -4.422 1 96.19 95 TYR A C 1
ATOM 768 O O . TYR A 1 95 ? 14.82 -10.562 -4.996 1 96.19 95 TYR A O 1
ATOM 776 N N . MET A 1 96 ? 15.227 -11.789 -3.275 1 96.25 96 MET A N 1
ATOM 777 C CA . MET A 1 96 ? 16.078 -10.852 -2.549 1 96.25 96 MET A CA 1
ATOM 778 C C . MET A 1 96 ? 15.266 -9.633 -2.09 1 96.25 96 MET A C 1
ATOM 780 O O . MET A 1 96 ? 14.391 -9.156 -2.814 1 96.25 96 MET A O 1
ATOM 784 N N . PRO A 1 97 ? 15.547 -9.086 -1.094 1 96.56 97 PRO A N 1
ATOM 785 C CA . PRO A 1 97 ? 14.859 -7.914 -0.541 1 96.56 97 PRO A CA 1
ATOM 786 C C . PRO A 1 97 ? 15.133 -6.641 -1.34 1 96.56 97 PRO A C 1
ATOM 788 O O . PRO A 1 97 ? 16.109 -6.574 -2.09 1 96.56 97 PRO A O 1
ATOM 791 N N . ARG A 1 98 ? 14.32 -5.613 -1.099 1 97.56 98 ARG A N 1
ATOM 792 C CA . ARG A 1 98 ? 13.203 -5.516 -0.162 1 97.56 98 ARG A CA 1
ATOM 793 C C . ARG A 1 98 ? 11.875 -5.465 -0.901 1 97.56 98 ARG A C 1
ATOM 795 O O . ARG A 1 98 ? 11.664 -4.602 -1.757 1 97.56 98 ARG A O 1
ATOM 802 N N . TRP A 1 99 ? 10.961 -6.297 -0.613 1 98.75 99 TRP A N 1
ATOM 803 C CA . TRP A 1 99 ? 9.617 -6.305 -1.18 1 98.75 99 TRP A CA 1
ATOM 804 C C . TRP A 1 99 ? 8.617 -5.676 -0.216 1 98.75 99 TRP A C 1
ATOM 806 O O . TRP A 1 99 ? 8.828 -5.672 0.999 1 98.75 99 TRP A O 1
ATOM 816 N N . HIS A 1 100 ? 7.52 -5.113 -0.752 1 98.94 100 HIS A N 1
ATOM 817 C CA . HIS A 1 100 ? 6.383 -4.543 -0.041 1 98.94 100 HIS A CA 1
ATOM 818 C C . HIS A 1 100 ? 5.066 -5.102 -0.572 1 98.94 100 HIS A C 1
ATOM 820 O O . HIS A 1 100 ? 4.906 -5.281 -1.781 1 98.94 100 HIS A O 1
ATOM 826 N N . CYS A 1 101 ? 4.18 -5.402 0.292 1 98.94 101 CYS A N 1
ATOM 827 C CA . CYS A 1 101 ? 2.912 -5.984 -0.127 1 98.94 101 CYS A CA 1
ATOM 828 C C . CYS A 1 101 ? 1.743 -5.316 0.588 1 98.94 101 CYS A C 1
ATOM 830 O O . CYS A 1 101 ? 1.789 -5.109 1.802 1 98.94 101 CYS A O 1
ATOM 832 N N . ILE A 1 102 ? 0.771 -4.98 -0.175 1 98.94 102 ILE A N 1
ATOM 833 C CA . ILE A 1 102 ? -0.47 -4.398 0.324 1 98.94 102 ILE A CA 1
ATOM 834 C C . ILE A 1 102 ? -1.65 -5.285 -0.074 1 98.94 102 ILE A C 1
ATOM 836 O O . ILE A 1 102 ? -1.719 -5.766 -1.207 1 98.94 102 ILE A O 1
ATOM 840 N N . VAL A 1 103 ? -2.525 -5.496 0.852 1 98.94 103 VAL A N 1
ATOM 841 C CA . VAL A 1 103 ? -3.756 -6.238 0.599 1 98.94 103 VAL A CA 1
ATOM 842 C C . VAL A 1 103 ? -4.957 -5.43 1.089 1 98.94 103 VAL A C 1
ATOM 844 O O . VAL A 1 103 ? -4.992 -4.996 2.244 1 98.94 103 VAL A O 1
ATOM 847 N N . ALA A 1 104 ? -5.902 -5.258 0.191 1 98.69 104 ALA A N 1
ATOM 848 C CA . ALA A 1 104 ? -7.137 -4.547 0.518 1 98.69 104 ALA A CA 1
ATOM 849 C C . ALA A 1 104 ? -8.25 -4.91 -0.456 1 98.69 104 ALA A C 1
ATOM 851 O O . ALA A 1 104 ? -8 -5.508 -1.503 1 98.69 104 ALA A O 1
ATOM 852 N N . ASP A 1 105 ? -9.469 -4.633 -0.011 1 97.81 105 ASP A N 1
ATOM 853 C CA . ASP A 1 105 ? -10.586 -4.867 -0.921 1 97.81 105 ASP A CA 1
ATOM 854 C C . ASP A 1 105 ? -10.57 -3.869 -2.076 1 97.81 105 ASP A C 1
ATOM 856 O O . ASP A 1 105 ? -10.859 -4.23 -3.221 1 97.81 105 ASP A O 1
ATOM 860 N N . ASP A 1 106 ? -10.281 -2.629 -1.723 1 97.44 106 ASP A N 1
ATOM 861 C CA . ASP A 1 106 ? -10.117 -1.503 -2.637 1 97.44 106 ASP A CA 1
ATOM 862 C C . ASP A 1 106 ? -9.07 -0.517 -2.113 1 97.44 106 ASP A C 1
ATOM 864 O O . ASP A 1 106 ? -9.016 -0.242 -0.912 1 97.44 106 ASP A O 1
ATOM 868 N N . PHE A 1 107 ? -8.25 -0.048 -2.998 1 98.56 107 PHE A N 1
ATOM 869 C CA . PHE A 1 107 ? -7.246 0.916 -2.57 1 98.56 107 PHE A CA 1
ATOM 870 C C . PHE A 1 107 ? -6.777 1.768 -3.744 1 98.56 107 PHE A C 1
ATOM 872 O O . PHE A 1 107 ? -6.957 1.39 -4.902 1 98.56 107 PHE A O 1
ATOM 879 N N . GLY A 1 108 ? -6.312 2.891 -3.453 1 98.69 108 GLY A N 1
ATOM 880 C CA . GLY A 1 108 ? -5.469 3.686 -4.328 1 98.69 108 GLY A CA 1
ATOM 881 C C . GLY A 1 108 ? -4.016 3.705 -3.898 1 98.69 108 GLY A C 1
ATOM 882 O O . GLY A 1 108 ? -3.709 3.543 -2.715 1 98.69 108 GLY A O 1
ATOM 883 N N . TYR A 1 109 ? -3.174 3.887 -4.895 1 98.69 109 TYR A N 1
ATOM 884 C CA . TYR A 1 109 ? -1.763 3.85 -4.523 1 98.69 109 TYR A CA 1
ATOM 885 C C . TYR A 1 109 ? -0.924 4.672 -5.496 1 98.69 109 TYR A C 1
ATOM 887 O O . TYR A 1 109 ? -1.349 4.938 -6.621 1 98.69 109 TYR A O 1
ATOM 895 N N . SER A 1 110 ? 0.148 5.098 -5.004 1 98.75 110 SER A N 1
ATOM 896 C CA . SER A 1 110 ? 1.245 5.684 -5.77 1 98.75 110 SER A CA 1
ATOM 897 C C . SER A 1 110 ? 2.598 5.227 -5.234 1 98.75 110 SER A C 1
ATOM 899 O O . SER A 1 110 ? 2.992 5.602 -4.129 1 98.75 110 SER A O 1
ATOM 901 N N . VAL A 1 111 ? 3.25 4.348 -6.039 1 98.56 111 VAL A N 1
ATOM 902 C CA . VAL A 1 111 ? 4.539 3.803 -5.625 1 98.56 111 VAL A CA 1
ATOM 903 C C . VAL A 1 111 ? 5.551 3.947 -6.762 1 98.56 111 VAL A C 1
ATOM 905 O O . VAL A 1 111 ? 5.172 4.195 -7.91 1 98.56 111 VAL A O 1
ATOM 908 N N . VAL A 1 112 ? 6.812 3.854 -6.375 1 97.94 112 VAL A N 1
ATOM 909 C CA . VAL A 1 112 ? 7.895 3.893 -7.352 1 97.94 112 VAL A CA 1
ATOM 910 C C . VAL A 1 112 ? 8.719 2.607 -7.27 1 97.94 112 VAL A C 1
ATOM 912 O O . VAL A 1 112 ? 9.805 2.592 -6.688 1 97.94 112 VAL A O 1
ATOM 915 N N . PRO A 1 113 ? 8.312 1.574 -7.91 1 97.69 113 PRO A N 1
ATOM 916 C CA . PRO A 1 113 ? 8.984 0.274 -7.848 1 97.69 113 PRO A CA 1
ATOM 917 C C . PRO A 1 113 ? 10.266 0.238 -8.672 1 97.69 113 PRO A C 1
ATOM 919 O O . PRO A 1 113 ? 10.445 1.048 -9.586 1 97.69 113 PRO A O 1
ATOM 922 N N . ASP A 1 114 ? 11.195 -0.667 -8.312 1 97.25 114 ASP A N 1
ATOM 923 C CA . ASP A 1 114 ? 12.305 -1.016 -9.195 1 97.25 114 ASP A CA 1
ATOM 924 C C . ASP A 1 114 ? 11.797 -1.627 -10.492 1 97.25 114 ASP A C 1
ATOM 926 O O . ASP A 1 114 ? 10.75 -2.271 -10.516 1 97.25 114 ASP A O 1
ATOM 930 N N . ALA A 1 115 ? 12.539 -1.527 -11.492 1 95.06 115 ALA A N 1
ATOM 931 C CA . ALA A 1 115 ? 12.125 -1.996 -12.812 1 95.06 115 ALA A CA 1
ATOM 932 C C . ALA A 1 115 ? 11.867 -3.5 -12.805 1 95.06 115 ALA A C 1
ATOM 934 O O . ALA A 1 115 ? 12.648 -4.27 -12.234 1 95.06 115 ALA A O 1
ATOM 935 N N . MET A 1 116 ? 10.758 -3.906 -13.375 1 95.44 116 MET A N 1
ATOM 936 C CA . MET A 1 116 ? 10.383 -5.297 -13.609 1 95.44 116 MET A CA 1
ATOM 937 C C . MET A 1 116 ? 10.148 -6.031 -12.289 1 95.44 116 MET A C 1
ATOM 939 O O . MET A 1 116 ? 10.43 -7.227 -12.188 1 95.44 116 MET A O 1
ATOM 943 N N . ASN A 1 117 ? 9.828 -5.34 -11.32 1 97.62 117 ASN A N 1
ATOM 944 C CA . ASN A 1 117 ? 9.555 -5.91 -10 1 97.62 117 ASN A CA 1
ATOM 945 C C . ASN A 1 117 ? 8.258 -5.375 -9.414 1 97.62 117 ASN A C 1
ATOM 947 O O . ASN A 1 117 ? 8.227 -4.934 -8.266 1 97.62 117 ASN A O 1
ATOM 951 N N . TYR A 1 118 ? 7.203 -5.473 -10.234 1 98.25 118 TYR A N 1
ATOM 952 C CA . TYR A 1 118 ? 5.957 -4.82 -9.844 1 98.25 118 TYR A CA 1
ATOM 953 C C . TYR A 1 118 ? 4.75 -5.574 -10.383 1 98.25 118 TYR A C 1
ATOM 955 O O . TYR A 1 118 ? 4.672 -5.852 -11.586 1 98.25 118 TYR A O 1
ATOM 963 N N . ILE A 1 119 ? 3.773 -5.855 -9.461 1 98.75 119 ILE A N 1
ATOM 964 C CA . ILE A 1 119 ? 2.543 -6.504 -9.898 1 98.75 119 ILE A CA 1
ATOM 965 C C . ILE A 1 119 ? 1.377 -6.043 -9.031 1 98.75 119 ILE A C 1
ATOM 967 O O . ILE A 1 119 ? 1.549 -5.785 -7.836 1 98.75 119 ILE A O 1
ATOM 971 N N . CYS A 1 120 ? 0.235 -5.898 -9.656 1 98.81 120 CYS A N 1
ATOM 972 C CA . CYS A 1 120 ? -1.035 -5.609 -9 1 98.81 120 CYS A CA 1
ATOM 973 C C . CYS A 1 120 ? -2.162 -6.441 -9.602 1 98.81 120 CYS A C 1
ATOM 975 O O . CYS A 1 120 ? -2.316 -6.492 -10.828 1 98.81 120 CYS A O 1
ATOM 977 N N . PHE A 1 121 ? -2.938 -7.074 -8.742 1 98.69 121 PHE A N 1
ATOM 978 C CA . PHE A 1 121 ? -4.02 -7.914 -9.25 1 98.69 121 PHE A CA 1
ATOM 979 C C . PHE A 1 121 ? -5.121 -8.055 -8.211 1 98.69 121 PHE A C 1
ATOM 981 O O . PHE A 1 121 ? -4.922 -7.734 -7.035 1 98.69 121 PHE A O 1
ATOM 988 N N . GLU A 1 122 ? -6.234 -8.57 -8.688 1 98.44 122 GLU A N 1
ATOM 989 C CA . GLU A 1 122 ? -7.352 -8.961 -7.832 1 98.44 122 GLU A CA 1
ATOM 990 C C . GLU A 1 122 ? -7.391 -10.469 -7.625 1 98.44 122 GLU A C 1
ATOM 992 O O . GLU A 1 122 ? -7.211 -11.234 -8.57 1 98.44 122 GLU A O 1
ATOM 997 N N . LEU A 1 123 ? -7.492 -10.875 -6.43 1 97.5 123 LEU A N 1
ATOM 998 C CA . LEU A 1 123 ? -7.695 -12.266 -6.023 1 97.5 123 LEU A CA 1
ATOM 999 C C . LEU A 1 123 ? -8.969 -12.406 -5.195 1 97.5 123 LEU A C 1
ATOM 1001 O O . LEU A 1 123 ? -8.977 -12.086 -4.004 1 97.5 123 LEU A O 1
ATOM 1005 N N . GLY A 1 124 ? -9.977 -12.938 -5.902 1 95.44 124 GLY A N 1
ATOM 1006 C CA . GLY A 1 124 ? -11.281 -12.883 -5.258 1 95.44 124 GLY A CA 1
ATOM 1007 C C . GLY A 1 124 ? -11.727 -11.469 -4.934 1 95.44 124 GLY A C 1
ATOM 1008 O O . GLY A 1 124 ? -11.828 -10.625 -5.828 1 95.44 124 GLY A O 1
ATOM 1009 N N . SER A 1 125 ? -11.898 -11.188 -3.623 1 96.06 125 SER A N 1
ATOM 1010 C CA . SER A 1 125 ? -12.344 -9.867 -3.217 1 96.06 125 SER A CA 1
ATOM 1011 C C . SER A 1 125 ? -11.172 -8.984 -2.799 1 96.06 125 SER A C 1
ATOM 1013 O O . SER A 1 125 ? -11.359 -7.812 -2.461 1 96.06 125 SER A O 1
ATOM 1015 N N . TYR A 1 126 ? -9.992 -9.547 -2.877 1 97.88 126 TYR A N 1
ATOM 1016 C CA . TYR A 1 126 ? -8.828 -8.797 -2.441 1 97.88 126 TYR A CA 1
ATOM 1017 C C . TYR A 1 126 ? -8.117 -8.156 -3.629 1 97.88 126 TYR A C 1
ATOM 1019 O O . TYR A 1 126 ? -7.992 -8.766 -4.691 1 97.88 126 TYR A O 1
ATOM 1027 N N . GLY A 1 127 ? -7.73 -6.938 -3.441 1 98.62 127 GLY A N 1
ATOM 1028 C CA . GLY A 1 127 ? -6.629 -6.402 -4.227 1 98.62 127 GLY A CA 1
ATOM 1029 C C . GLY A 1 127 ? -5.27 -6.672 -3.609 1 98.62 127 GLY A C 1
ATOM 1030 O O . GLY A 1 127 ? -5.113 -6.59 -2.389 1 98.62 127 GLY A O 1
ATOM 1031 N N . VAL A 1 128 ? -4.27 -6.977 -4.469 1 98.88 128 VAL A N 1
ATOM 1032 C CA . VAL A 1 128 ? -2.916 -7.25 -3.994 1 98.88 128 VAL A CA 1
ATOM 1033 C C . VAL A 1 128 ? -1.911 -6.414 -4.785 1 98.88 128 VAL A C 1
ATOM 1035 O O . VAL A 1 128 ? -1.904 -6.445 -6.02 1 98.88 128 VAL A O 1
ATOM 1038 N N . LEU A 1 129 ? -1.131 -5.699 -4.055 1 98.94 129 LEU A N 1
ATOM 1039 C CA . LEU A 1 129 ? -0.016 -4.953 -4.629 1 98.94 129 LEU A CA 1
ATOM 1040 C C . LEU A 1 129 ? 1.314 -5.449 -4.074 1 98.94 129 LEU A C 1
ATOM 1042 O O . LEU A 1 129 ? 1.509 -5.488 -2.857 1 98.94 129 LEU A O 1
ATOM 1046 N N . LEU A 1 130 ? 2.154 -5.891 -4.957 1 98.94 130 LEU A N 1
ATOM 1047 C CA . LEU A 1 130 ? 3.479 -6.395 -4.609 1 98.94 130 LEU A CA 1
ATOM 1048 C C . LEU A 1 130 ? 4.555 -5.742 -5.469 1 98.94 130 LEU A C 1
ATOM 1050 O O . LEU A 1 130 ? 4.449 -5.727 -6.699 1 98.94 130 LEU A O 1
ATOM 1054 N N . PHE A 1 131 ? 5.551 -5.176 -4.742 1 98.81 131 PHE A N 1
ATOM 1055 C CA . PHE A 1 131 ? 6.605 -4.547 -5.527 1 98.81 131 PHE A CA 1
ATOM 1056 C C . PHE A 1 131 ? 7.898 -4.461 -4.73 1 98.81 131 PHE A C 1
ATOM 1058 O O . PHE A 1 131 ? 7.883 -4.547 -3.5 1 98.81 131 PHE A O 1
ATOM 1065 N N . LYS A 1 132 ? 8.93 -4.375 -5.457 1 98.31 132 LYS A N 1
ATOM 1066 C CA . LYS A 1 132 ? 10.25 -4.156 -4.887 1 98.31 132 LYS A CA 1
ATOM 1067 C C . LYS A 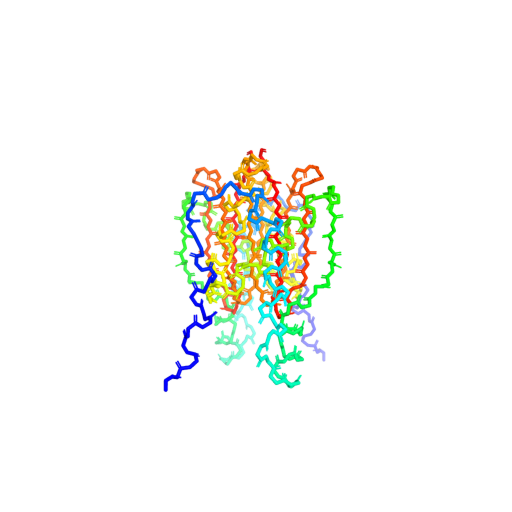1 132 ? 10.664 -2.691 -5 1 98.31 132 LYS A C 1
ATOM 1069 O O . LYS A 1 132 ? 10.391 -2.041 -6.012 1 98.31 132 LYS A O 1
ATOM 1074 N N . SER A 1 133 ? 11.273 -2.17 -3.988 1 97.81 133 SER A N 1
ATOM 1075 C CA . SER A 1 133 ? 11.852 -0.833 -4.035 1 97.81 133 SER A CA 1
ATOM 1076 C C . SER A 1 133 ? 13.086 -0.736 -3.145 1 97.81 133 SER A C 1
ATOM 1078 O O . SER A 1 133 ? 13.016 -1.006 -1.944 1 97.81 133 SER A O 1
ATOM 1080 N N . GLY A 1 134 ? 14.227 -0.157 -3.631 1 85.69 134 GLY A N 1
ATOM 1081 C CA . GLY A 1 134 ? 15.477 0.01 -2.906 1 85.69 134 GLY A CA 1
ATOM 1082 C C . GLY A 1 134 ? 16.578 -0.912 -3.395 1 85.69 134 GLY A C 1
ATOM 1083 O O . GLY A 1 134 ? 16.328 -1.848 -4.152 1 85.69 134 GLY A O 1
ATOM 1084 N N . ILE B 1 1 ? -28 34.219 -6.832 1 25.3 1 ILE B N 1
ATOM 1085 C CA . ILE B 1 1 ? -26.594 34.594 -6.992 1 25.3 1 ILE B CA 1
ATOM 1086 C C . ILE B 1 1 ? -25.703 33.625 -6.254 1 25.3 1 ILE B C 1
ATOM 1088 O O . ILE B 1 1 ? -25.672 33.594 -5.02 1 25.3 1 ILE B O 1
ATOM 1092 N N . THR B 1 2 ? -25.703 32.094 -6.422 1 26.23 2 THR B N 1
ATOM 1093 C CA . THR B 1 2 ? -25.703 30.719 -5.973 1 26.23 2 THR B CA 1
ATOM 1094 C C . THR B 1 2 ? -24.281 30.234 -5.691 1 26.23 2 THR B C 1
ATOM 1096 O O . THR B 1 2 ? -23.328 30.703 -6.324 1 26.23 2 THR B O 1
ATOM 1099 N N . ASN B 1 3 ? -23.906 29.75 -4.363 1 27.03 3 ASN B N 1
ATOM 1100 C CA . ASN B 1 3 ? -22.828 29.516 -3.406 1 27.03 3 ASN B CA 1
ATOM 1101 C C . ASN B 1 3 ? -21.781 28.562 -3.969 1 27.03 3 ASN B C 1
ATOM 1103 O O . ASN B 1 3 ? -21.797 27.359 -3.676 1 27.03 3 ASN B O 1
ATOM 1107 N N . GLU B 1 4 ? -21.578 28.438 -5.332 1 30.83 4 GLU B N 1
ATOM 1108 C CA . GLU B 1 4 ? -20.578 27.891 -6.246 1 30.83 4 GLU B CA 1
ATOM 1109 C C . GLU B 1 4 ? -19.172 28.375 -5.891 1 30.83 4 GLU B C 1
ATOM 1111 O O . GLU B 1 4 ? -18.188 27.875 -6.426 1 30.83 4 GLU B O 1
ATOM 1116 N N . SER B 1 5 ? -19.062 29.547 -5.355 1 29.7 5 SER B N 1
ATOM 1117 C CA . SER B 1 5 ? -17.891 30.406 -5.359 1 29.7 5 SER B CA 1
ATOM 1118 C C . SER B 1 5 ? -16.812 29.859 -4.43 1 29.7 5 SER B C 1
ATOM 1120 O O . SER B 1 5 ? -15.617 30.125 -4.629 1 29.7 5 SER B O 1
ATOM 1122 N N . THR B 1 6 ? -17.25 29.344 -3.32 1 31.25 6 THR B N 1
ATOM 1123 C CA . THR B 1 6 ? -16.297 29.109 -2.232 1 31.25 6 THR B CA 1
ATOM 1124 C C . THR B 1 6 ? -15.398 27.922 -2.543 1 31.25 6 THR B C 1
ATOM 1126 O O . THR B 1 6 ? -14.531 27.578 -1.739 1 31.25 6 THR B O 1
ATOM 1129 N N . PHE B 1 7 ? -15.812 27.109 -3.502 1 31.58 7 PHE B N 1
ATOM 1130 C CA . PHE B 1 7 ? -15.039 25.953 -3.922 1 31.58 7 PHE B CA 1
ATOM 1131 C C . PHE B 1 7 ? -13.695 26.359 -4.496 1 31.58 7 PHE B C 1
ATOM 1133 O O . PHE B 1 7 ? -12.766 25.562 -4.566 1 31.58 7 PHE B O 1
ATOM 1140 N N . MET B 1 8 ? -13.656 27.594 -5.082 1 29.72 8 MET B N 1
ATOM 1141 C CA . MET B 1 8 ? -12.617 28.016 -6.008 1 29.72 8 MET B CA 1
ATOM 1142 C C . MET B 1 8 ? -11.297 28.234 -5.277 1 29.72 8 MET B C 1
ATOM 1144 O O . MET B 1 8 ? -10.289 28.594 -5.895 1 29.72 8 MET B O 1
ATOM 1148 N N . LEU B 1 9 ? -11.5 28.562 -3.984 1 31.58 9 LEU B N 1
ATOM 1149 C CA . LEU B 1 9 ? -10.273 29.188 -3.512 1 31.58 9 LEU B CA 1
ATOM 1150 C C . LEU B 1 9 ? -9.141 28.156 -3.432 1 31.58 9 LEU B C 1
ATOM 1152 O O . LEU B 1 9 ? -8.047 28.484 -2.971 1 31.58 9 LEU B O 1
ATOM 1156 N N . VAL B 1 10 ? -9.516 26.922 -3.393 1 32.41 10 VAL B N 1
ATOM 1157 C CA . VAL B 1 10 ? -8.492 25.891 -3.201 1 32.41 10 VAL B CA 1
ATOM 1158 C C . VAL B 1 10 ? -7.41 26.047 -4.266 1 32.41 10 VAL B C 1
ATOM 1160 O O . VAL B 1 10 ? -6.453 25.266 -4.301 1 32.41 10 VAL B O 1
ATOM 1163 N N . LEU B 1 11 ? -7.879 26.469 -5.41 1 35.62 11 LEU B N 1
ATOM 1164 C CA . LEU B 1 11 ? -6.996 26.266 -6.555 1 35.62 11 LEU B CA 1
ATOM 1165 C C . LEU B 1 11 ? -5.77 27.156 -6.457 1 35.62 11 LEU B C 1
ATOM 1167 O O . LEU B 1 11 ? -5.723 28.219 -7.086 1 35.62 11 LEU B O 1
ATOM 1171 N N . PHE B 1 12 ? -5.422 27.656 -5.316 1 31.84 12 PHE B N 1
ATOM 1172 C CA . PHE B 1 12 ? -4.367 28.656 -5.449 1 31.84 12 PHE B CA 1
ATOM 1173 C C . PHE B 1 12 ? -3.297 28.188 -6.426 1 31.84 12 PHE B C 1
ATOM 1175 O O . PHE B 1 12 ? -3.16 26.984 -6.68 1 31.84 12 PHE B O 1
ATOM 1182 N N . SER B 1 13 ? -2.451 29.203 -7.09 1 29.81 13 SER B N 1
ATOM 1183 C CA . SER B 1 13 ? -1.428 29.156 -8.133 1 29.81 13 SER B CA 1
ATOM 1184 C C . SER B 1 13 ? -0.407 28.062 -7.855 1 29.81 13 SER B C 1
ATOM 1186 O O . SER B 1 13 ? -0.142 27.734 -6.699 1 29.81 13 SER B O 1
ATOM 1188 N N . ASP B 1 14 ? -0.059 27.172 -8.773 1 34.84 14 ASP B N 1
ATOM 1189 C CA . ASP B 1 14 ? 0.966 26.156 -9.031 1 34.84 14 ASP B CA 1
ATOM 1190 C C . ASP B 1 14 ? 2.256 26.484 -8.281 1 34.84 14 ASP B C 1
ATOM 1192 O O . ASP B 1 14 ? 3.064 25.594 -8.008 1 34.84 14 ASP B O 1
ATOM 1196 N N . ARG B 1 15 ? 2.672 27.75 -8.312 1 32.44 15 ARG B N 1
ATOM 1197 C CA . ARG B 1 15 ? 4.043 28.172 -8.055 1 32.44 15 ARG B CA 1
ATOM 1198 C C . ARG B 1 15 ? 4.297 28.328 -6.559 1 32.44 15 ARG B C 1
ATOM 1200 O O . ARG B 1 15 ? 5.273 28.969 -6.152 1 32.44 15 ARG B O 1
ATOM 1207 N N . LEU B 1 16 ? 3.303 28.438 -5.707 1 36.84 16 LEU B N 1
ATOM 1208 C CA . LEU B 1 16 ? 3.766 28.688 -4.344 1 36.84 16 LEU B CA 1
ATOM 1209 C C . LEU B 1 16 ? 4.602 27.516 -3.834 1 36.84 16 LEU B C 1
ATOM 1211 O O . LEU B 1 16 ? 4.281 26.359 -4.105 1 36.84 16 LEU B O 1
ATOM 1215 N N . SER B 1 17 ? 5.789 27.719 -3.338 1 35.41 17 SER B N 1
ATOM 1216 C CA . SER B 1 17 ? 6.73 26.766 -2.752 1 35.41 17 SER B CA 1
ATOM 1217 C C . SER B 1 17 ? 6.035 25.828 -1.769 1 35.41 17 SER B C 1
ATOM 1219 O O . SER B 1 17 ? 5.047 26.203 -1.138 1 35.41 17 SER B O 1
ATOM 1221 N N . THR B 1 18 ? 6.16 24.562 -1.912 1 39.88 18 THR B N 1
ATOM 1222 C CA . THR B 1 18 ? 5.703 23.422 -1.131 1 39.88 18 THR B CA 1
ATOM 1223 C C . THR B 1 18 ? 5.562 23.781 0.343 1 39.88 18 THR B C 1
ATOM 1225 O O . THR B 1 18 ? 4.617 23.359 1.01 1 39.88 18 THR B O 1
ATOM 1228 N N . ILE B 1 19 ? 6.516 24.531 0.852 1 42.03 19 ILE B N 1
ATOM 1229 C CA . ILE B 1 19 ? 6.547 24.875 2.27 1 42.03 19 ILE B CA 1
ATOM 1230 C C . ILE B 1 19 ? 5.395 25.812 2.598 1 42.03 19 ILE B C 1
ATOM 1232 O O . ILE B 1 19 ? 4.73 25.672 3.627 1 42.03 19 ILE B O 1
ATOM 1236 N N . ASP B 1 20 ? 5.262 26.828 1.885 1 43.47 20 ASP B N 1
ATOM 1237 C CA . ASP B 1 20 ? 4.234 27.828 2.137 1 43.47 20 ASP B CA 1
ATOM 1238 C C . ASP B 1 20 ? 2.836 27.234 2.016 1 43.47 20 ASP B C 1
ATOM 1240 O O . ASP B 1 20 ? 1.921 27.625 2.742 1 43.47 20 ASP B O 1
ATOM 1244 N N . TYR B 1 21 ? 2.773 26.328 1.21 1 42.94 21 TYR B N 1
ATOM 1245 C CA . TYR B 1 21 ? 1.492 25.641 1.032 1 42.94 21 TYR B CA 1
ATOM 1246 C C . TYR B 1 21 ? 1.111 24.859 2.283 1 42.94 21 TYR B C 1
ATOM 1248 O O . TYR B 1 21 ? -0.054 24.859 2.688 1 42.94 21 TYR B O 1
ATOM 1256 N N . LEU B 1 22 ? 2.09 24.234 2.828 1 46.84 22 LEU B N 1
ATOM 1257 C CA . LEU B 1 22 ? 1.825 23.453 4.031 1 46.84 22 LEU B CA 1
ATOM 1258 C C . LEU B 1 22 ? 1.406 24.359 5.188 1 46.84 22 LEU B C 1
ATOM 1260 O O . LEU B 1 22 ? 0.539 24 5.98 1 46.84 22 LEU B O 1
ATOM 1264 N N . SER B 1 23 ? 2.158 25.406 5.379 1 45 23 SER B N 1
ATOM 1265 C CA . SER B 1 23 ? 1.706 26.344 6.398 1 45 23 SER B CA 1
ATOM 1266 C C . SER B 1 23 ? 0.315 26.891 6.078 1 45 23 SER B C 1
ATOM 1268 O O . SER B 1 23 ? -0.521 27.031 6.973 1 45 23 SER B O 1
ATOM 1270 N N . LEU B 1 24 ? 0.183 27.312 4.973 1 44.47 24 LEU B N 1
ATOM 1271 C CA . LEU B 1 24 ? -1.09 27.891 4.559 1 44.47 24 LEU B CA 1
ATOM 1272 C C . LEU B 1 24 ? -2.174 26.828 4.48 1 44.47 24 LEU B C 1
ATOM 1274 O O . LEU B 1 24 ? -3.336 27.094 4.793 1 44.47 24 LEU B O 1
ATOM 1278 N N . ASN B 1 25 ? -1.752 25.672 4.055 1 48.31 25 ASN B N 1
ATOM 1279 C CA . ASN B 1 25 ? -2.723 24.594 3.898 1 48.31 25 ASN B CA 1
ATOM 1280 C C . ASN B 1 25 ? -3.291 24.156 5.246 1 48.31 25 ASN B C 1
ATOM 1282 O O . ASN B 1 25 ? -4.465 23.797 5.336 1 48.31 25 ASN B O 1
ATOM 1286 N N . ARG B 1 26 ? -2.314 24.203 6.227 1 46.38 26 ARG B N 1
ATOM 1287 C CA . ARG B 1 26 ? -2.85 23.922 7.551 1 46.38 26 ARG B CA 1
ATOM 1288 C C . ARG B 1 26 ? -4.016 24.844 7.887 1 46.38 26 ARG B C 1
ATOM 1290 O O . ARG B 1 26 ? -5.039 24.391 8.406 1 46.38 26 ARG B O 1
ATOM 1297 N N . LEU B 1 27 ? -3.758 26.062 7.707 1 46.88 27 LEU B N 1
ATOM 1298 C CA . LEU B 1 27 ? -4.754 27.078 8.023 1 46.88 27 LEU B CA 1
ATOM 1299 C C . LEU B 1 27 ? -5.973 26.953 7.117 1 46.88 27 LEU B C 1
ATOM 1301 O O . LEU B 1 27 ? -7.105 27.156 7.555 1 46.88 27 LEU B O 1
ATOM 1305 N N . ARG B 1 28 ? -5.715 26.641 5.918 1 48.19 28 ARG B N 1
ATOM 1306 C CA . ARG B 1 28 ? -6.781 26.656 4.926 1 48.19 28 ARG B CA 1
ATOM 1307 C C . ARG B 1 28 ? -7.742 25.484 5.148 1 48.19 28 ARG B C 1
ATOM 1309 O O . ARG B 1 28 ? -8.961 25.641 5 1 48.19 28 ARG B O 1
ATOM 1316 N N . VAL B 1 29 ? -7.145 24.281 5.449 1 50.16 29 VAL B N 1
ATOM 1317 C CA . VAL B 1 29 ? -8.031 23.156 5.703 1 50.16 29 VAL B CA 1
ATOM 1318 C C . VAL B 1 29 ? -9.016 23.5 6.809 1 50.16 29 VAL B C 1
ATOM 1320 O O . VAL B 1 29 ? -10.211 23.219 6.703 1 50.16 29 VAL B O 1
ATOM 1323 N N . ILE B 1 30 ? -8.461 24.125 7.789 1 49.06 30 ILE B N 1
ATOM 1324 C CA . ILE B 1 30 ? -9.273 24.453 8.953 1 49.06 30 ILE B CA 1
ATOM 1325 C C . ILE B 1 30 ? -10.297 25.531 8.578 1 49.06 30 ILE B C 1
ATOM 1327 O O . ILE B 1 30 ? -11.469 25.438 8.961 1 49.06 30 ILE B O 1
ATOM 1331 N N . LYS B 1 31 ? -9.883 26.547 8 1 48.19 31 LYS B N 1
ATOM 1332 C CA . LYS B 1 31 ? -10.758 27.672 7.715 1 48.19 31 LYS B CA 1
ATOM 1333 C C . LYS B 1 31 ? -11.883 27.266 6.766 1 48.19 31 LYS B C 1
ATOM 1335 O O . LYS B 1 31 ? -13 27.781 6.867 1 48.19 31 LYS B O 1
ATOM 1340 N N . GLU B 1 32 ? -11.555 26.375 5.879 1 47.12 32 GLU B N 1
ATOM 1341 C CA . GLU B 1 32 ? -12.555 25.906 4.926 1 47.12 32 GLU B CA 1
ATOM 1342 C C . GLU B 1 32 ? -13.703 25.188 5.633 1 47.12 32 GLU B C 1
ATOM 1344 O O . GLU B 1 32 ? -14.859 25.297 5.215 1 47.12 32 GLU B O 1
ATOM 1349 N N . CYS B 1 33 ? -13.312 24.484 6.652 1 43.5 33 CYS B N 1
ATOM 1350 C CA . CYS B 1 33 ? -14.344 23.781 7.418 1 43.5 33 CYS B CA 1
ATOM 1351 C C . CYS B 1 33 ? -15.211 24.781 8.188 1 43.5 33 CYS B C 1
ATOM 1353 O O . CYS B 1 33 ? -16.406 24.562 8.359 1 43.5 33 CYS B O 1
ATOM 1355 N N . ASP B 1 34 ? -14.648 25.812 8.648 1 45.72 34 ASP B N 1
ATOM 1356 C CA . ASP B 1 34 ? -15.336 26.672 9.602 1 45.72 34 ASP B CA 1
ATOM 1357 C C . ASP B 1 34 ? -16.328 27.578 8.898 1 45.72 34 ASP B C 1
ATOM 1359 O O . ASP B 1 34 ? -17.359 27.953 9.477 1 45.72 34 ASP B O 1
ATOM 1363 N N . ARG B 1 35 ? -15.914 28.172 7.828 1 43.5 35 ARG B N 1
ATOM 1364 C CA . ARG B 1 35 ? -16.672 29.359 7.441 1 43.5 35 ARG B CA 1
ATOM 1365 C C . ARG B 1 35 ? -18.141 29.016 7.18 1 43.5 35 ARG B C 1
ATOM 1367 O O . ARG B 1 35 ? -19.031 29.812 7.477 1 43.5 35 ARG B O 1
ATOM 1374 N N . PHE B 1 36 ? -18.547 28.156 6.273 1 44.94 36 PHE B N 1
ATOM 1375 C CA . PHE B 1 36 ? -19.938 28.109 5.809 1 44.94 36 PHE B CA 1
ATOM 1376 C C . PHE B 1 36 ? -20.656 26.906 6.406 1 44.94 36 PHE B C 1
ATOM 1378 O O . PHE B 1 36 ? -21.766 26.578 5.996 1 44.94 36 PHE B O 1
ATOM 1385 N N . SER B 1 37 ? -20 26.109 7.055 1 53.09 37 SER B N 1
ATOM 1386 C CA . SER B 1 37 ? -20.688 24.859 7.32 1 53.09 37 SER B CA 1
ATOM 1387 C C . SER B 1 37 ? -21.656 25 8.492 1 53.09 37 SER B C 1
ATOM 1389 O O . SER B 1 37 ? -21.359 25.688 9.469 1 53.09 37 SER B O 1
ATOM 1391 N N . THR B 1 38 ? -23.016 24.922 8.094 1 60.06 38 THR B N 1
ATOM 1392 C CA . THR B 1 38 ? -23.953 24.703 9.18 1 60.06 38 THR B CA 1
ATOM 1393 C C . THR B 1 38 ? -23.344 23.797 10.242 1 60.06 38 THR B C 1
ATOM 1395 O O . THR B 1 38 ? -22.312 23.172 10.016 1 60.06 38 THR B O 1
ATOM 1398 N N . SER B 1 39 ? -23.906 24.078 11.461 1 61.69 39 SER B N 1
ATOM 1399 C CA . SER B 1 39 ? -23.438 23.281 12.586 1 61.69 39 SER B CA 1
ATOM 1400 C C . SER B 1 39 ? -23.25 21.828 12.188 1 61.69 39 SER B C 1
ATOM 1402 O O . SER B 1 39 ? -22.25 21.188 12.578 1 61.69 39 SER B O 1
ATOM 1404 N N . GLY B 1 40 ? -24.172 21.219 11.344 1 63.25 40 GLY B N 1
ATOM 1405 C CA . GLY B 1 40 ? -24.094 19.844 10.914 1 63.25 40 GLY B CA 1
ATOM 1406 C C . GLY B 1 40 ? -22.984 19.578 9.914 1 63.25 40 GLY B C 1
ATOM 1407 O O . GLY B 1 40 ? -22.328 18.531 9.961 1 63.25 40 GLY B O 1
ATOM 1408 N N . GLU B 1 41 ? -22.875 20.547 9.031 1 69.38 41 GLU B N 1
ATOM 1409 C CA . GLU B 1 41 ? -21.844 20.406 8.016 1 69.38 41 GLU B CA 1
ATOM 1410 C C . GLU B 1 41 ? -20.438 20.5 8.633 1 69.38 41 GLU B C 1
ATOM 1412 O O . GLU B 1 41 ? -19.531 19.781 8.203 1 69.38 41 GLU B O 1
ATOM 1417 N N . LYS B 1 42 ? -20.344 21.391 9.648 1 71.69 42 LYS B N 1
ATOM 1418 C CA . LYS B 1 42 ? -19.078 21.516 10.367 1 71.69 42 LYS B CA 1
ATOM 1419 C C . LYS B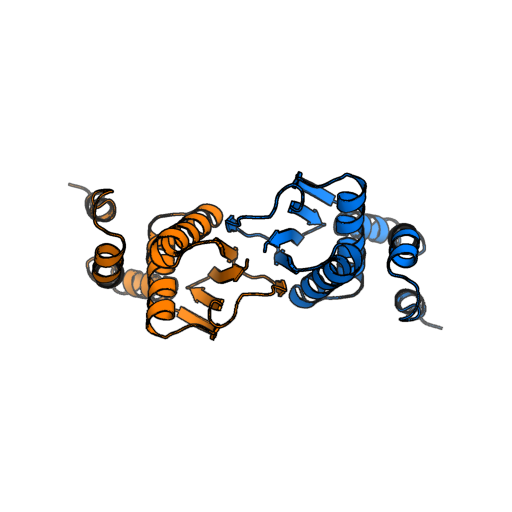 1 42 ? -18.703 20.203 11.062 1 71.69 42 LYS B C 1
ATOM 1421 O O . LYS B 1 42 ? -17.547 19.797 11.039 1 71.69 42 LYS B O 1
ATOM 1426 N N . LEU B 1 43 ? -19.719 19.672 11.633 1 72.38 43 LEU B N 1
ATOM 1427 C CA . LEU B 1 43 ? -19.484 18.406 12.32 1 72.38 43 LEU B CA 1
ATOM 1428 C C . LEU B 1 43 ? -19.047 17.328 11.336 1 72.38 43 LEU B C 1
ATOM 1430 O O . LEU B 1 43 ? -18.172 16.516 11.641 1 72.38 43 LEU B O 1
ATOM 1434 N N . ARG B 1 44 ? -19.703 17.219 10.188 1 78.81 44 ARG B N 1
ATOM 1435 C CA . ARG B 1 44 ? -19.344 16.219 9.18 1 78.81 44 ARG B CA 1
ATOM 1436 C C . ARG B 1 44 ? -17.938 16.453 8.648 1 78.81 44 ARG B C 1
ATOM 1438 O O . ARG B 1 44 ? -17.203 15.492 8.391 1 78.81 44 ARG B O 1
ATOM 1445 N N . MET B 1 45 ? -17.547 17.703 8.531 1 79.44 45 MET B N 1
ATOM 1446 C CA . MET B 1 45 ? -16.219 18 8.031 1 79.44 45 MET B CA 1
ATOM 1447 C C . MET B 1 45 ? -15.148 17.641 9.062 1 79.44 45 MET B C 1
ATOM 1449 O O . MET B 1 45 ? -14.078 17.141 8.703 1 79.44 45 MET B O 1
ATOM 1453 N N . GLU B 1 46 ? -15.477 17.984 10.266 1 82.19 46 GLU B N 1
ATOM 1454 C CA . GLU B 1 46 ? -14.547 17.641 11.336 1 82.19 46 GLU B CA 1
ATOM 1455 C C . GLU B 1 46 ? -14.312 16.141 11.398 1 82.19 46 GLU B C 1
ATOM 1457 O O . GLU B 1 46 ? -13.18 15.68 11.57 1 82.19 46 GLU B O 1
ATOM 1462 N N . GLU B 1 47 ? -15.398 15.445 11.25 1 85.31 47 GLU B N 1
ATOM 1463 C CA . GLU B 1 47 ? -15.305 13.992 11.266 1 85.31 47 GLU B CA 1
ATOM 1464 C C . GLU B 1 47 ? -14.516 13.477 10.062 1 85.31 47 GLU B C 1
ATOM 1466 O O . GLU B 1 47 ? -13.75 12.523 10.18 1 85.31 47 GLU B O 1
ATOM 1471 N N . ARG B 1 48 ? -14.703 14.102 9.008 1 88 48 ARG B N 1
ATOM 1472 C CA . ARG B 1 48 ? -14.062 13.703 7.754 1 88 48 ARG B CA 1
ATOM 1473 C C . ARG B 1 48 ? -12.562 13.961 7.805 1 88 48 ARG B C 1
ATOM 1475 O O . ARG B 1 48 ? -11.781 13.281 7.133 1 88 48 ARG B O 1
ATOM 1482 N N . LEU B 1 49 ? -12.141 14.859 8.664 1 89.81 49 LEU B N 1
ATOM 1483 C CA . LEU B 1 49 ? -10.734 15.25 8.695 1 89.81 49 LEU B CA 1
ATOM 1484 C C . LEU B 1 49 ? -10.078 14.812 10 1 89.81 49 LEU B C 1
ATOM 1486 O O . LEU B 1 49 ? -8.938 15.18 10.281 1 89.81 49 LEU B O 1
ATOM 1490 N N . LYS B 1 50 ? -10.812 14.094 10.766 1 93.38 50 LYS B N 1
ATOM 1491 C CA . LYS B 1 50 ? -10.258 13.57 12.016 1 93.38 50 LYS B CA 1
ATOM 1492 C C . LYS B 1 50 ? -9.109 12.602 11.742 1 93.38 50 LYS B C 1
ATOM 1494 O O . LYS B 1 50 ? -9.195 11.773 10.836 1 93.38 50 LYS B O 1
ATOM 1499 N N . VAL B 1 51 ? -8.031 12.758 12.641 1 96.5 51 VAL B N 1
ATOM 1500 C CA . VAL B 1 51 ? -6.848 11.93 12.422 1 96.5 51 VAL B CA 1
ATOM 1501 C C . VAL B 1 51 ? -6.625 11.031 13.633 1 96.5 51 VAL B C 1
ATOM 1503 O O . VAL B 1 51 ? -6.66 11.492 14.781 1 96.5 51 VAL B O 1
ATOM 1506 N N . ASN B 1 52 ? -6.438 9.773 13.398 1 97.69 52 ASN B N 1
ATOM 1507 C CA . ASN B 1 52 ? -5.973 8.812 14.391 1 97.69 52 ASN B CA 1
ATOM 1508 C C . ASN B 1 52 ? -4.68 8.133 13.953 1 97.69 52 ASN B C 1
ATOM 1510 O O . ASN B 1 52 ? -4.668 7.387 12.969 1 97.69 52 ASN B O 1
ATOM 1514 N N . LEU B 1 53 ? -3.656 8.32 14.734 1 97.5 53 LEU B N 1
ATOM 1515 C CA . LEU B 1 53 ? -2.348 7.773 14.391 1 97.5 53 LEU B CA 1
ATOM 1516 C C . LEU B 1 53 ? -2.256 6.301 14.773 1 97.5 53 LEU B C 1
ATOM 1518 O O . LEU B 1 53 ? -2.547 5.934 15.914 1 97.5 53 LEU B O 1
ATOM 1522 N N . THR B 1 54 ? -1.931 5.52 13.844 1 97 54 THR B N 1
ATOM 1523 C CA . THR B 1 54 ? -1.692 4.109 14.117 1 97 54 THR B CA 1
ATOM 1524 C C . THR B 1 54 ? -0.216 3.855 14.406 1 97 54 THR B C 1
ATOM 1526 O O . THR B 1 54 ? 0.128 3.246 15.422 1 97 54 THR B O 1
ATOM 1529 N N . ILE B 1 55 ? 0.631 4.281 13.469 1 96.94 55 ILE B N 1
ATOM 1530 C CA . ILE B 1 55 ? 2.078 4.156 13.602 1 96.94 55 ILE B CA 1
ATOM 1531 C C . ILE B 1 55 ? 2.754 5.438 13.117 1 96.94 55 ILE B C 1
ATOM 1533 O O . ILE B 1 55 ? 2.373 5.992 12.086 1 96.94 55 ILE B O 1
ATOM 1537 N N . SER B 1 56 ? 3.637 5.945 13.906 1 96.31 56 SER B N 1
ATOM 1538 C CA . SER B 1 56 ? 4.48 7.047 13.461 1 96.31 56 SER B CA 1
ATOM 1539 C C . SER B 1 56 ? 5.938 6.824 13.859 1 96.31 56 SER B C 1
ATOM 1541 O O . SER B 1 56 ? 6.277 6.891 15.039 1 96.31 56 SER B O 1
ATOM 1543 N N . LYS B 1 57 ? 6.754 6.551 12.82 1 96.44 57 LYS B N 1
ATOM 1544 C CA . LYS B 1 57 ? 8.203 6.457 12.977 1 96.44 57 LYS B CA 1
ATOM 1545 C C . LYS B 1 57 ? 8.914 7.484 12.109 1 96.44 57 LYS B C 1
ATOM 1547 O O . LYS B 1 57 ? 9.68 7.125 11.211 1 96.44 57 LYS B O 1
ATOM 1552 N N . MET B 1 58 ? 8.586 8.719 12.367 1 96.5 58 MET B N 1
ATOM 1553 C CA . MET B 1 58 ? 9.25 9.828 11.695 1 96.5 58 MET B CA 1
ATOM 1554 C C . MET B 1 58 ? 9.273 11.07 12.578 1 96.5 58 MET B C 1
ATOM 1556 O O . MET B 1 58 ? 8.523 11.156 13.555 1 96.5 58 MET B O 1
ATOM 1560 N N . PRO B 1 59 ? 10.156 12.031 12.359 1 96.94 59 PRO B N 1
ATOM 1561 C CA . PRO B 1 59 ? 10.203 13.258 13.148 1 96.94 59 PRO B CA 1
ATOM 1562 C C . PRO B 1 59 ? 8.867 14 13.172 1 96.94 59 PRO B C 1
ATOM 1564 O O . PRO B 1 59 ? 8.102 13.93 12.203 1 96.94 59 PRO B O 1
ATOM 1567 N N . HIS B 1 60 ? 8.688 14.812 14.25 1 94.56 60 HIS B N 1
ATOM 1568 C CA . HIS B 1 60 ? 7.41 15.469 14.484 1 94.56 60 HIS B CA 1
ATOM 1569 C C . HIS B 1 60 ? 7.043 16.391 13.312 1 94.56 60 HIS B C 1
ATOM 1571 O O . HIS B 1 60 ? 5.887 16.422 12.883 1 94.56 60 HIS B O 1
ATOM 1577 N N . ASP B 1 61 ? 7.969 17.125 12.867 1 92.81 61 ASP B N 1
ATOM 1578 C CA . ASP B 1 61 ? 7.695 18.031 11.766 1 92.81 61 ASP B CA 1
ATOM 1579 C C . ASP B 1 61 ? 7.277 17.281 10.508 1 92.81 61 ASP B C 1
ATOM 1581 O O . ASP B 1 61 ? 6.387 17.719 9.781 1 92.81 61 ASP B O 1
ATOM 1585 N N . MET B 1 62 ? 7.926 16.203 10.234 1 95.25 62 MET B N 1
ATOM 1586 C CA . MET B 1 62 ? 7.602 15.375 9.078 1 95.25 62 MET B CA 1
ATOM 1587 C C . MET B 1 62 ? 6.219 14.75 9.234 1 95.25 62 MET B C 1
ATOM 1589 O O . MET B 1 62 ? 5.449 14.695 8.273 1 95.25 62 MET B O 1
ATOM 1593 N N . GLU B 1 63 ? 5.902 14.344 10.414 1 96.5 63 GLU B N 1
ATOM 1594 C CA . GLU B 1 63 ? 4.59 13.789 10.734 1 96.5 63 GLU B CA 1
ATOM 1595 C C . GLU B 1 63 ? 3.48 14.805 10.461 1 96.5 63 GLU B C 1
ATOM 1597 O O . GLU B 1 63 ? 2.482 14.477 9.812 1 96.5 63 GLU B O 1
ATOM 1602 N N . GLU B 1 64 ? 3.68 15.953 10.914 1 93.5 64 GLU B N 1
ATOM 1603 C CA . GLU B 1 64 ? 2.693 17.016 10.703 1 93.5 64 GLU B CA 1
ATOM 1604 C C . GLU B 1 64 ? 2.518 17.312 9.219 1 93.5 64 GLU B C 1
ATOM 1606 O O . GLU B 1 64 ? 1.402 17.562 8.758 1 93.5 64 GLU B O 1
ATOM 1611 N N . ASP B 1 65 ? 3.605 17.297 8.562 1 94 65 ASP B N 1
ATOM 1612 C CA . ASP B 1 65 ? 3.547 17.531 7.125 1 94 65 ASP B CA 1
ATOM 1613 C C . ASP B 1 65 ? 2.756 16.422 6.422 1 94 65 ASP B C 1
ATOM 1615 O O . ASP B 1 65 ? 1.989 16.703 5.496 1 94 65 ASP B O 1
ATOM 1619 N N . ALA B 1 66 ? 2.977 15.211 6.797 1 97.25 66 ALA B N 1
ATOM 1620 C CA . ALA B 1 66 ? 2.271 14.086 6.188 1 97.25 66 ALA B CA 1
ATOM 1621 C C . ALA B 1 66 ? 0.762 14.227 6.367 1 97.25 66 ALA B C 1
ATOM 1623 O O . ALA B 1 66 ? -0.001 14.055 5.414 1 97.25 66 ALA B O 1
ATOM 1624 N N . ILE B 1 67 ? 0.413 14.547 7.559 1 95.88 67 ILE B N 1
ATOM 1625 C CA . ILE B 1 67 ? -1.002 14.672 7.895 1 95.88 67 ILE B CA 1
ATOM 1626 C C . ILE B 1 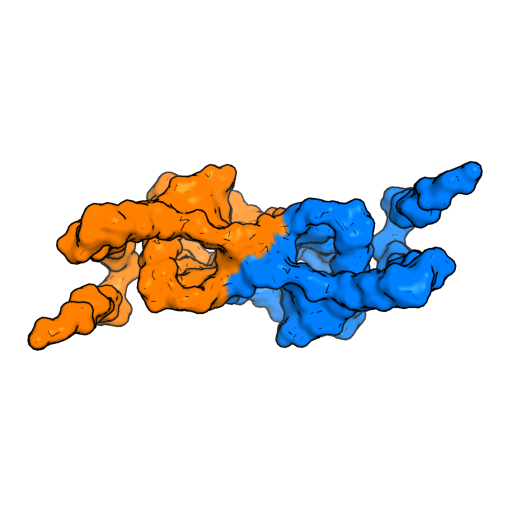67 ? -1.604 15.852 7.133 1 95.88 67 ILE B C 1
ATOM 1628 O O . ILE B 1 67 ? -2.693 15.742 6.566 1 95.88 67 ILE B O 1
ATOM 1632 N N . ALA B 1 68 ? -0.896 16.906 7.105 1 92.62 68 ALA B N 1
ATOM 1633 C CA . ALA B 1 68 ? -1.377 18.094 6.395 1 92.62 68 ALA B CA 1
ATOM 1634 C C . ALA B 1 68 ? -1.551 17.797 4.906 1 92.62 68 ALA B C 1
ATOM 1636 O O . ALA B 1 68 ? -2.555 18.188 4.309 1 92.62 68 ALA B O 1
ATOM 1637 N N . CYS B 1 69 ? -0.568 17.188 4.289 1 94.44 69 CYS B N 1
ATOM 1638 C CA . CYS B 1 69 ? -0.649 16.828 2.875 1 94.44 69 CYS B CA 1
ATOM 1639 C C . CYS B 1 69 ? -1.858 15.945 2.602 1 94.44 69 CYS B C 1
ATOM 1641 O O . CYS B 1 69 ? -2.553 16.125 1.599 1 94.44 69 CYS B O 1
ATOM 1643 N N . ALA B 1 70 ? -2.117 15.023 3.502 1 97.25 70 ALA B N 1
ATOM 1644 C CA . ALA B 1 70 ? -3.25 14.117 3.326 1 97.25 70 ALA B CA 1
ATOM 1645 C C . ALA B 1 70 ? -4.574 14.867 3.439 1 97.25 70 ALA B C 1
ATOM 1647 O O . ALA B 1 70 ? -5.508 14.609 2.678 1 97.25 70 ALA B O 1
ATOM 1648 N N . LYS B 1 71 ? -4.668 15.734 4.387 1 91.62 71 LYS B N 1
ATOM 1649 C CA . LYS B 1 71 ? -5.883 16.531 4.547 1 91.62 71 LYS B CA 1
ATOM 1650 C C . LYS B 1 71 ? -6.16 17.359 3.301 1 91.62 71 LYS B C 1
ATOM 1652 O O . LYS B 1 71 ? -7.301 17.438 2.838 1 91.62 71 LYS B O 1
ATOM 1657 N N . ILE B 1 72 ? -5.098 17.922 2.771 1 91.44 72 ILE B N 1
ATOM 1658 C CA . ILE B 1 72 ? -5.242 18.703 1.544 1 91.44 72 ILE B CA 1
ATOM 1659 C C . ILE B 1 72 ? -5.711 17.797 0.411 1 91.44 72 ILE B C 1
ATOM 1661 O O . ILE B 1 72 ? -6.625 18.156 -0.338 1 91.44 72 ILE B O 1
ATOM 1665 N N . ALA B 1 73 ? -5.121 16.688 0.276 1 95.31 73 ALA B N 1
ATOM 1666 C CA . ALA B 1 73 ? -5.395 15.766 -0.823 1 95.31 73 ALA B CA 1
ATOM 1667 C C . ALA B 1 73 ? -6.852 15.305 -0.805 1 95.31 73 ALA B C 1
ATOM 1669 O O . ALA B 1 73 ? -7.492 15.211 -1.855 1 95.31 73 ALA B O 1
ATOM 1670 N N . VAL B 1 74 ? -7.41 15.062 0.405 1 93.12 74 VAL B N 1
ATOM 1671 C CA . VAL B 1 74 ? -8.75 14.492 0.486 1 93.12 74 VAL B CA 1
ATOM 1672 C C . VAL B 1 74 ? -9.789 15.562 0.14 1 93.12 74 VAL B C 1
ATOM 1674 O O . VAL B 1 74 ? -10.914 15.242 -0.247 1 93.12 74 VAL B O 1
ATOM 1677 N N . VAL B 1 75 ? -9.438 16.734 0.313 1 87.56 75 VAL B N 1
ATOM 1678 C CA . VAL B 1 75 ? -10.328 17.844 -0.045 1 87.56 75 VAL B CA 1
ATOM 1679 C C . VAL B 1 75 ? -10.25 18.094 -1.549 1 87.56 75 VAL B C 1
ATOM 1681 O O . VAL B 1 75 ? -11.266 18.391 -2.184 1 87.56 75 VAL B O 1
ATOM 1684 N N . LYS B 1 76 ? -9.125 17.891 -2.09 1 90.12 76 LYS B N 1
ATOM 1685 C CA . LYS B 1 76 ? -8.875 18.234 -3.484 1 90.12 76 LYS B CA 1
ATOM 1686 C C . LYS B 1 76 ? -9.305 17.109 -4.418 1 90.12 76 LYS B C 1
ATOM 1688 O O . LYS B 1 76 ? -9.75 17.375 -5.543 1 90.12 76 LYS B O 1
ATOM 1693 N N . TYR B 1 77 ? -9.141 15.906 -4.004 1 94 77 TYR B N 1
ATOM 1694 C CA . TYR B 1 77 ? -9.336 14.781 -4.914 1 94 77 TYR B CA 1
ATOM 1695 C C . TYR B 1 77 ? -10.391 13.82 -4.375 1 94 77 TYR B C 1
ATOM 1697 O O . TYR B 1 77 ? -10.547 13.68 -3.16 1 94 77 TYR B O 1
ATOM 1705 N N . GLN B 1 78 ? -10.977 13.086 -5.305 1 96 78 GLN B N 1
ATOM 1706 C CA . GLN B 1 78 ? -11.961 12.07 -4.949 1 96 78 GLN B CA 1
ATOM 1707 C C . GLN B 1 78 ? -11.367 10.672 -5.043 1 96 78 GLN B C 1
ATOM 1709 O O . GLN B 1 78 ? -11.703 9.789 -4.25 1 96 78 GLN B O 1
ATOM 1714 N N . SER B 1 79 ? -10.531 10.492 -5.941 1 97.81 79 SER B N 1
ATOM 1715 C CA . SER B 1 79 ? -9.93 9.18 -6.176 1 97.81 79 SER B CA 1
ATOM 1716 C C . SER B 1 79 ? -8.836 8.883 -5.16 1 97.81 79 SER B C 1
ATOM 1718 O O . SER B 1 79 ? -7.934 9.695 -4.953 1 97.81 79 SER B O 1
ATOM 1720 N N . LYS B 1 80 ? -8.922 7.699 -4.613 1 98.5 80 LYS B N 1
ATOM 1721 C CA . LYS B 1 80 ? -7.898 7.277 -3.656 1 98.5 80 LYS B CA 1
ATOM 1722 C C . LYS B 1 80 ? -6.508 7.324 -4.281 1 98.5 80 LYS B C 1
ATOM 1724 O O . LYS B 1 80 ? -5.539 7.699 -3.623 1 98.5 80 LYS B O 1
ATOM 1729 N N . SER B 1 81 ? -6.426 7 -5.523 1 98.75 81 SER B N 1
ATOM 1730 C CA . SER B 1 81 ? -5.133 7.02 -6.199 1 98.75 81 SER B CA 1
ATOM 1731 C C . SER B 1 81 ? -4.617 8.445 -6.371 1 98.75 81 SER B C 1
ATOM 1733 O O . SER B 1 81 ? -3.414 8.695 -6.289 1 98.75 81 SER B O 1
ATOM 1735 N N . ASP B 1 82 ? -5.484 9.328 -6.598 1 98.62 82 ASP B N 1
ATOM 1736 C CA . ASP B 1 82 ? -5.082 10.727 -6.723 1 98.62 82 ASP B CA 1
ATOM 1737 C C . ASP B 1 82 ? -4.641 11.297 -5.375 1 98.62 82 ASP B C 1
ATOM 1739 O O . ASP B 1 82 ? -3.691 12.078 -5.309 1 98.62 82 ASP B O 1
ATOM 1743 N N . ILE B 1 83 ? -5.332 10.875 -4.371 1 98 83 ILE B N 1
ATOM 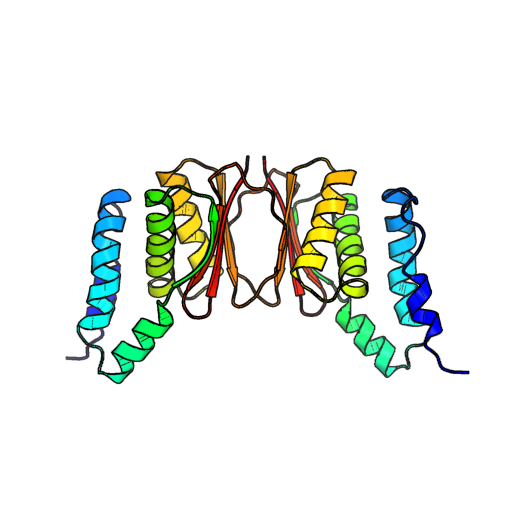1744 C CA . ILE B 1 83 ? -4.941 11.281 -3.023 1 98 83 ILE B CA 1
ATOM 1745 C C . ILE B 1 83 ? -3.539 10.766 -2.717 1 98 83 ILE B C 1
ATOM 1747 O O . ILE B 1 83 ? -2.666 11.531 -2.303 1 98 83 ILE B O 1
ATOM 1751 N N . ALA B 1 84 ? -3.311 9.547 -3.031 1 98.88 84 ALA B N 1
ATOM 1752 C CA . ALA B 1 84 ? -2.01 8.93 -2.787 1 98.88 84 ALA B CA 1
ATOM 1753 C C . ALA B 1 84 ? -0.916 9.609 -3.605 1 98.88 84 ALA B C 1
ATOM 1755 O O . ALA B 1 84 ? 0.179 9.867 -3.1 1 98.88 84 ALA B O 1
ATOM 1756 N N . ALA B 1 85 ? -1.249 9.883 -4.832 1 98.81 85 ALA B N 1
ATOM 1757 C CA . ALA B 1 85 ? -0.273 10.5 -5.727 1 98.81 85 ALA B CA 1
ATOM 1758 C C . ALA B 1 85 ? 0.148 11.875 -5.215 1 98.81 85 ALA B C 1
ATOM 1760 O O . ALA B 1 85 ? 1.333 12.219 -5.23 1 98.81 85 ALA B O 1
ATOM 1761 N N . PHE B 1 86 ? -0.774 12.57 -4.723 1 98 86 PHE B N 1
ATOM 1762 C CA . PHE B 1 86 ? -0.485 13.914 -4.23 1 98 86 PHE B CA 1
ATOM 1763 C C . PHE B 1 86 ? 0.447 13.859 -3.025 1 98 86 PHE B C 1
ATOM 1765 O O . PHE B 1 86 ? 1.457 14.562 -2.982 1 98 86 PHE B O 1
ATOM 1772 N N . VAL B 1 87 ? 0.089 13.016 -2.09 1 98.06 87 VAL B N 1
ATOM 1773 C CA . VAL B 1 87 ? 0.88 12.898 -0.869 1 98.06 87 VAL B CA 1
ATOM 1774 C C . VAL B 1 87 ? 2.295 12.438 -1.212 1 98.06 87 VAL B C 1
ATOM 1776 O O . VAL B 1 87 ? 3.275 13.016 -0.745 1 98.06 87 VAL B O 1
ATOM 1779 N N . ARG B 1 88 ? 2.373 11.43 -2.004 1 98.62 88 ARG B N 1
ATOM 1780 C CA . ARG B 1 88 ? 3.662 10.875 -2.396 1 98.62 88 ARG B CA 1
ATOM 1781 C C . ARG B 1 88 ? 4.523 11.922 -3.096 1 98.62 88 ARG B C 1
ATOM 1783 O O . ARG B 1 88 ? 5.703 12.07 -2.777 1 98.62 88 ARG B O 1
ATOM 1790 N N . GLU B 1 89 ? 3.953 12.609 -3.996 1 98.19 89 GLU B N 1
ATOM 1791 C CA . GLU B 1 89 ? 4.691 13.594 -4.781 1 98.19 89 GLU B CA 1
ATOM 1792 C C . GLU B 1 89 ? 5.172 14.75 -3.904 1 98.19 89 GLU B C 1
ATOM 1794 O O . GLU B 1 89 ? 6.289 15.234 -4.07 1 98.19 89 GLU B O 1
ATOM 1799 N N . GLN B 1 90 ? 4.332 15.219 -2.994 1 96.62 90 GLN B N 1
ATOM 1800 C CA . GLN B 1 90 ? 4.742 16.281 -2.074 1 96.62 90 GLN B CA 1
ATOM 1801 C C . GLN B 1 90 ? 5.926 15.836 -1.219 1 96.62 90 GLN B C 1
ATOM 1803 O O . GLN B 1 90 ? 6.844 16.609 -0.97 1 96.62 90 GLN B O 1
ATOM 1808 N N . PHE B 1 91 ? 5.93 14.625 -0.865 1 97.75 91 PHE B N 1
ATOM 1809 C CA . PHE B 1 91 ? 7 14.141 -0.002 1 97.75 91 PHE B CA 1
ATOM 1810 C C . PHE B 1 91 ? 8.266 13.875 -0.808 1 97.75 91 PHE B C 1
ATOM 1812 O O . PHE B 1 91 ? 9.375 14.094 -0.316 1 97.75 91 PHE B O 1
ATOM 1819 N N . ASP B 1 92 ? 8.094 13.414 -1.971 1 97.75 92 ASP B N 1
ATOM 1820 C CA . ASP B 1 92 ? 9.266 13.305 -2.834 1 97.75 92 ASP B CA 1
ATOM 1821 C C . ASP B 1 92 ? 9.953 14.656 -3.008 1 97.75 92 ASP B C 1
ATOM 1823 O O . ASP B 1 92 ? 11.18 14.742 -3.012 1 97.75 92 ASP B O 1
ATOM 1827 N N . LYS B 1 93 ? 9.195 15.609 -3.182 1 96.25 93 LYS B N 1
ATOM 1828 C CA . LYS B 1 93 ? 9.727 16.938 -3.416 1 96.25 93 LYS B CA 1
ATOM 1829 C C . LYS B 1 93 ? 10.383 17.5 -2.156 1 96.25 93 LYS B C 1
ATOM 1831 O O . LYS B 1 93 ? 11.461 18.094 -2.223 1 96.25 93 LYS B O 1
ATOM 1836 N N . ARG B 1 94 ? 9.828 17.219 -1.018 1 94.5 94 ARG B N 1
ATOM 1837 C CA . ARG B 1 94 ? 10.25 17.875 0.213 1 94.5 94 ARG B CA 1
ATOM 1838 C C . ARG B 1 94 ? 11.328 17.062 0.927 1 94.5 94 ARG B C 1
ATOM 1840 O O . ARG B 1 94 ? 12.219 17.625 1.562 1 94.5 94 ARG B O 1
ATOM 1847 N N . TYR B 1 95 ? 11.188 15.812 0.828 1 96.19 95 TYR B N 1
ATOM 1848 C CA . TYR B 1 95 ? 12.039 14.977 1.661 1 96.19 95 TYR B CA 1
ATOM 1849 C C . TYR B 1 95 ? 12.852 14.008 0.809 1 96.19 95 TYR B C 1
ATOM 1851 O O . TYR B 1 95 ? 13.328 12.984 1.306 1 96.19 95 TYR B O 1
ATOM 1859 N N . MET B 1 96 ? 13 14.219 -0.426 1 96.25 96 MET B N 1
ATOM 1860 C CA . MET B 1 96 ? 13.797 13.438 -1.375 1 96.25 96 MET B CA 1
ATOM 1861 C C . MET B 1 96 ? 13.148 12.086 -1.638 1 96.25 96 MET B C 1
ATOM 1863 O O . MET B 1 96 ? 12.594 11.469 -0.726 1 96.25 96 MET B O 1
ATOM 1867 N N . PRO B 1 97 ? 13.273 11.555 -2.688 1 96.56 97 PRO B N 1
ATOM 1868 C CA . PRO B 1 97 ? 12.711 10.258 -3.07 1 96.56 97 PRO B CA 1
ATOM 1869 C C . PRO B 1 97 ? 13.43 9.086 -2.4 1 96.56 97 PRO B C 1
ATOM 1871 O O . PRO B 1 97 ? 14.562 9.234 -1.935 1 96.56 97 PRO B O 1
ATOM 1874 N N . ARG B 1 98 ? 12.789 7.926 -2.445 1 97.56 98 ARG B N 1
ATOM 1875 C CA . ARG B 1 98 ? 11.516 7.578 -3.066 1 97.56 98 ARG B CA 1
ATOM 1876 C C . ARG B 1 98 ? 10.453 7.289 -2.012 1 97.56 98 ARG B C 1
ATOM 1878 O O . ARG B 1 98 ? 10.641 6.426 -1.154 1 97.56 98 ARG B O 1
ATOM 1885 N N . TRP B 1 99 ? 9.359 7.918 -2.035 1 98.69 99 TRP B N 1
ATOM 1886 C CA . TRP B 1 99 ? 8.234 7.684 -1.14 1 98.69 99 TRP B CA 1
ATOM 1887 C C . TRP B 1 99 ? 7.16 6.844 -1.825 1 98.69 99 TRP B C 1
ATOM 1889 O O . TRP B 1 99 ? 7.051 6.848 -3.053 1 98.69 99 TRP B O 1
ATOM 1899 N N . HIS B 1 100 ? 6.371 6.09 -1.042 1 98.94 100 HIS B N 1
ATOM 1900 C CA . HIS B 1 100 ? 5.219 5.289 -1.444 1 98.94 100 HIS B CA 1
ATOM 1901 C C . HIS B 1 100 ? 4.004 5.598 -0.574 1 98.94 100 HIS B C 1
ATOM 1903 O O . HIS B 1 100 ? 4.133 5.773 0.639 1 98.94 100 HIS B O 1
ATOM 1909 N N . CYS B 1 101 ? 2.881 5.703 -1.175 1 98.94 101 CYS B N 1
ATOM 1910 C CA . CYS B 1 101 ? 1.677 6.039 -0.424 1 98.94 101 CYS B CA 1
ATOM 1911 C C . CYS B 1 101 ? 0.514 5.141 -0.829 1 98.94 101 CYS B C 1
ATOM 1913 O O . CYS B 1 101 ? 0.279 4.922 -2.02 1 98.94 101 CYS B O 1
ATOM 1915 N N . ILE B 1 102 ? -0.144 4.629 0.159 1 98.94 102 ILE B N 1
ATOM 1916 C CA . ILE B 1 102 ? -1.337 3.807 -0.016 1 98.94 102 ILE B CA 1
ATOM 1917 C C . ILE B 1 102 ? -2.52 4.457 0.698 1 98.94 102 ILE B C 1
ATOM 1919 O O . ILE B 1 102 ? -2.383 4.945 1.823 1 98.94 102 ILE B O 1
ATOM 1923 N N . VAL B 1 103 ? -3.625 4.473 0.03 1 98.94 103 VAL B N 1
ATOM 1924 C CA . VAL B 1 103 ? -4.867 4.973 0.615 1 98.94 103 VAL B CA 1
ATOM 1925 C C . VAL B 1 103 ? -5.977 3.938 0.433 1 98.94 103 VAL B C 1
ATOM 1927 O O . VAL B 1 103 ? -6.23 3.484 -0.685 1 98.94 103 VAL B O 1
ATOM 1930 N N . ALA B 1 104 ? -6.598 3.594 1.537 1 98.69 104 ALA B N 1
ATOM 1931 C CA . ALA B 1 104 ? -7.711 2.648 1.526 1 98.69 104 ALA B CA 1
ATOM 1932 C C . ALA B 1 104 ? -8.586 2.816 2.766 1 98.69 104 ALA B C 1
ATOM 1934 O O . ALA B 1 104 ? -8.195 3.494 3.719 1 98.69 104 ALA B O 1
ATOM 1935 N N . ASP B 1 105 ? -9.797 2.305 2.646 1 97.75 105 ASP B N 1
ATOM 1936 C CA . ASP B 1 105 ? -10.656 2.348 3.82 1 97.75 105 ASP B CA 1
ATOM 1937 C C . ASP B 1 105 ? -10.164 1.398 4.906 1 97.75 105 ASP B C 1
ATOM 1939 O O . ASP B 1 105 ? -10.219 1.724 6.094 1 97.75 105 ASP B O 1
ATOM 1943 N N . ASP B 1 106 ? -9.727 0.23 4.449 1 97.44 106 ASP B N 1
ATOM 1944 C CA . ASP B 1 106 ? -9.125 -0.824 5.262 1 97.44 106 ASP B CA 1
ATOM 1945 C C . ASP B 1 106 ? -8.086 -1.606 4.461 1 97.44 106 ASP B C 1
ATOM 1947 O O . ASP B 1 106 ? -8.297 -1.9 3.281 1 97.44 106 ASP B O 1
ATOM 1951 N N . PHE B 1 107 ? -6.988 -1.869 5.094 1 98.5 107 PHE B N 1
ATOM 1952 C CA . PHE B 1 107 ? -5.961 -2.631 4.391 1 98.5 107 PHE B CA 1
ATOM 1953 C C . PHE B 1 107 ? -5.047 -3.348 5.383 1 98.5 107 PHE B C 1
ATOM 1955 O O . PHE B 1 107 ? -4.992 -2.984 6.559 1 98.5 107 PHE B O 1
ATOM 1962 N N . GLY B 1 108 ? -4.465 -4.371 4.949 1 98.69 108 GLY B N 1
AT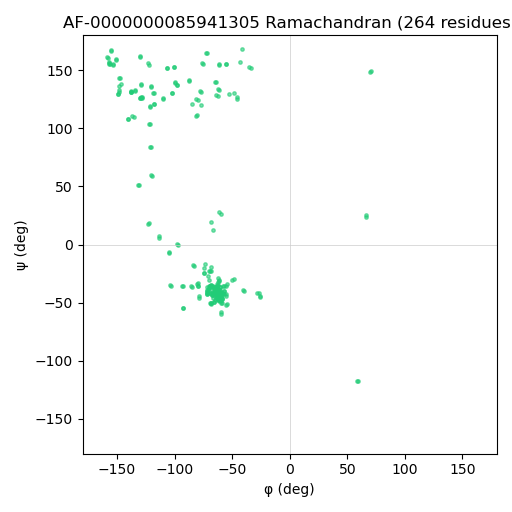OM 1963 C CA . GLY B 1 108 ? -3.285 -4.965 5.555 1 98.69 108 GLY B CA 1
ATOM 1964 C C . GLY B 1 108 ? -2.018 -4.715 4.758 1 98.69 108 GLY B C 1
ATOM 1965 O O . GLY B 1 108 ? -2.068 -4.527 3.541 1 98.69 108 GLY B O 1
ATOM 1966 N N . TYR B 1 109 ? -0.934 -4.703 5.488 1 98.69 109 TYR B N 1
ATOM 1967 C CA . TYR B 1 109 ? 0.297 -4.402 4.77 1 98.69 109 TYR B CA 1
ATOM 1968 C C . TYR B 1 109 ? 1.503 -5.023 5.465 1 98.69 109 TYR B C 1
ATOM 1970 O O . TYR B 1 109 ? 1.445 -5.336 6.656 1 98.69 109 TYR B O 1
ATOM 1978 N N . SER B 1 110 ? 2.479 -5.238 4.707 1 98.75 110 SER B N 1
ATOM 1979 C CA . SER B 1 110 ? 3.826 -5.582 5.148 1 98.75 110 SER B CA 1
ATOM 1980 C C . SER B 1 110 ? 4.883 -4.891 4.293 1 98.75 110 SER B C 1
ATOM 1982 O O . SER B 1 110 ? 5.047 -5.215 3.117 1 98.75 110 SER B O 1
ATOM 1984 N N . VAL B 1 111 ? 5.539 -3.879 4.922 1 98.56 111 VAL B N 1
ATOM 1985 C CA . VAL B 1 111 ? 6.547 -3.105 4.203 1 98.56 111 VAL B CA 1
ATOM 1986 C C . VAL B 1 111 ? 7.824 -3.023 5.039 1 98.56 111 VAL B C 1
ATOM 1988 O O . VAL B 1 111 ? 7.809 -3.309 6.238 1 98.56 111 VAL B O 1
ATOM 1991 N N . VAL B 1 112 ? 8.898 -2.68 4.348 1 97.88 112 VAL B N 1
ATOM 1992 C CA . VAL B 1 112 ? 10.18 -2.486 5.008 1 97.88 112 VAL B CA 1
ATOM 1993 C C . VAL B 1 112 ? 10.688 -1.069 4.75 1 97.88 112 VAL B C 1
ATOM 1995 O O . VAL B 1 112 ? 11.57 -0.863 3.912 1 97.88 112 VAL B O 1
ATOM 1998 N N . PRO B 1 113 ? 10.273 -0.126 5.488 1 97.69 113 PRO B N 1
ATOM 1999 C CA . PRO B 1 113 ? 10.641 1.276 5.285 1 97.69 113 PRO B CA 1
ATOM 2000 C C . PRO B 1 113 ? 12.062 1.585 5.746 1 97.69 113 PRO B C 1
ATOM 2002 O O . PRO B 1 113 ? 12.617 0.856 6.574 1 97.69 113 PRO B O 1
ATOM 2005 N N . ASP B 1 114 ? 12.672 2.643 5.176 1 97.31 114 ASP B N 1
ATOM 2006 C CA . ASP B 1 114 ? 13.883 3.229 5.75 1 97.31 114 ASP B CA 1
ATOM 2007 C C . ASP B 1 114 ? 13.617 3.764 7.156 1 97.31 114 ASP B C 1
ATOM 2009 O O . ASP B 1 114 ? 12.508 4.207 7.457 1 97.31 114 ASP B O 1
ATOM 2013 N N . ALA B 1 115 ? 14.586 3.83 7.922 1 95.06 115 ALA B N 1
ATOM 2014 C CA . ALA B 1 115 ? 14.438 4.242 9.32 1 95.06 115 ALA B CA 1
ATOM 2015 C C . ALA B 1 115 ? 13.906 5.668 9.414 1 95.06 115 ALA B C 1
ATOM 2017 O O . ALA B 1 115 ? 14.344 6.555 8.688 1 95.06 115 ALA B O 1
ATOM 2018 N N . MET B 1 116 ? 12.93 5.863 10.266 1 95.38 116 MET B N 1
ATOM 2019 C CA . MET B 1 116 ? 12.367 7.164 10.625 1 95.38 116 MET B CA 1
ATOM 2020 C C . MET B 1 116 ? 11.656 7.797 9.438 1 95.38 116 MET B C 1
ATOM 2022 O O . MET B 1 116 ? 11.633 9.023 9.305 1 95.38 116 MET B O 1
ATOM 2026 N N . ASN B 1 117 ? 11.25 7.035 8.555 1 97.56 117 ASN B N 1
ATOM 2027 C CA . ASN B 1 117 ? 10.547 7.512 7.367 1 97.56 117 ASN B CA 1
ATOM 2028 C C . ASN B 1 117 ? 9.266 6.719 7.117 1 97.56 117 ASN B C 1
ATOM 2030 O O . ASN B 1 117 ? 9.031 6.254 6.004 1 97.56 117 ASN B O 1
ATOM 2034 N N . TYR B 1 118 ? 8.469 6.625 8.195 1 98.19 118 TYR B N 1
ATOM 2035 C CA . TYR B 1 118 ? 7.316 5.73 8.125 1 98.19 118 TYR B CA 1
ATOM 2036 C C . TYR B 1 118 ? 6.168 6.246 8.984 1 98.19 118 TYR B C 1
ATOM 2038 O O . TYR B 1 118 ? 6.352 6.531 10.172 1 98.19 118 TYR B O 1
ATOM 2046 N N . ILE B 1 119 ? 4.957 6.32 8.359 1 98.75 119 ILE B N 1
ATOM 2047 C CA . ILE B 1 119 ? 3.779 6.73 9.117 1 98.75 119 ILE B CA 1
ATOM 2048 C C . ILE B 1 119 ? 2.541 6.023 8.57 1 98.75 119 ILE B C 1
ATOM 2050 O O . ILE B 1 119 ? 2.443 5.773 7.371 1 98.75 119 ILE B O 1
ATOM 2054 N N . CYS B 1 120 ? 1.645 5.668 9.469 1 98.81 120 CYS B N 1
ATOM 2055 C CA . CYS B 1 120 ? 0.328 5.121 9.156 1 98.81 120 CYS B CA 1
ATOM 2056 C C . CYS B 1 120 ? -0.742 5.734 10.055 1 98.81 120 CYS B C 1
ATOM 2058 O O . CYS B 1 120 ? -0.58 5.793 11.273 1 98.81 120 CYS B O 1
ATOM 2060 N N . PHE B 1 121 ? -1.82 6.191 9.438 1 98.69 121 PHE B N 1
ATOM 2061 C CA . PHE B 1 121 ? -2.875 6.82 10.227 1 98.69 121 PHE B CA 1
ATOM 2062 C C . PHE B 1 121 ? -4.219 6.719 9.508 1 98.69 121 PHE B C 1
ATOM 2064 O O . PHE B 1 121 ? -4.27 6.414 8.32 1 98.69 121 PHE B O 1
ATOM 2071 N N . GLU B 1 122 ? -5.246 7.016 10.281 1 98.44 122 GLU B N 1
ATOM 2072 C CA . GLU B 1 122 ? -6.602 7.156 9.75 1 98.44 122 GLU B CA 1
ATOM 2073 C C . GLU B 1 122 ? -6.984 8.625 9.602 1 98.44 122 GLU B C 1
ATOM 2075 O O . GLU B 1 122 ? -6.715 9.438 10.492 1 98.44 122 GLU B O 1
ATOM 2080 N N . LEU B 1 123 ? -7.469 8.969 8.484 1 97.5 123 LEU B N 1
ATOM 2081 C CA . LEU B 1 123 ? -8.031 10.281 8.18 1 97.5 123 LEU B CA 1
ATOM 2082 C C . LEU B 1 123 ? -9.484 10.148 7.723 1 97.5 123 LEU B C 1
ATOM 2084 O O . LEU B 1 123 ? -9.742 9.805 6.566 1 97.5 123 LEU B O 1
ATOM 2088 N N . GLY B 1 124 ? -10.359 10.5 8.68 1 95.44 124 GLY B N 1
ATOM 2089 C CA . GLY B 1 124 ? -11.742 10.172 8.398 1 95.44 124 GLY B CA 1
ATOM 2090 C C . GLY B 1 124 ? -11.977 8.688 8.156 1 95.44 124 GLY B C 1
ATOM 2091 O O . GLY B 1 124 ? -11.68 7.863 9.023 1 95.44 124 GLY B O 1
ATOM 2092 N N . SER B 1 125 ? -12.43 8.359 6.938 1 96.06 125 SER B N 1
ATOM 2093 C CA . SER B 1 125 ? -12.703 6.965 6.621 1 96.06 125 SER B CA 1
ATOM 2094 C C . SER B 1 125 ? -11.531 6.32 5.891 1 96.06 125 SER B C 1
ATOM 2096 O O . SER B 1 125 ? -11.562 5.125 5.586 1 96.06 125 SER B O 1
ATOM 2098 N N . TYR B 1 126 ? -10.5 7.105 5.664 1 97.88 126 TYR B N 1
ATOM 2099 C CA . TYR B 1 126 ? -9.367 6.578 4.918 1 97.88 126 TYR B CA 1
ATOM 2100 C C . TYR B 1 126 ? -8.258 6.117 5.863 1 97.88 126 TYR B C 1
ATOM 2102 O O . TYR B 1 126 ? -7.988 6.766 6.875 1 97.88 126 TYR B O 1
ATOM 2110 N N . GLY B 1 127 ? -7.711 4.992 5.555 1 98.62 127 GLY B N 1
ATOM 2111 C CA . GLY B 1 127 ? -6.363 4.699 6.016 1 98.62 127 GLY B CA 1
ATOM 2112 C C . GLY B 1 127 ? -5.285 5.207 5.074 1 98.62 127 GLY B C 1
ATOM 2113 O O . GLY B 1 127 ? -5.434 5.125 3.852 1 98.62 127 GLY B O 1
ATOM 2114 N N . VAL B 1 128 ? -4.18 5.727 5.652 1 98.88 128 VAL B N 1
ATOM 2115 C CA . VAL B 1 128 ? -3.074 6.242 4.852 1 98.88 128 VAL B CA 1
ATOM 2116 C C . VAL B 1 128 ? -1.758 5.637 5.332 1 98.88 128 VAL B C 1
ATOM 2118 O O . VAL B 1 128 ? -1.438 5.699 6.52 1 98.88 128 VAL B O 1
ATOM 2121 N N . LEU B 1 129 ? -1.064 5.07 4.402 1 98.94 129 LEU B N 1
ATOM 2122 C CA . LEU B 1 129 ? 0.283 4.566 4.648 1 98.94 129 LEU B CA 1
ATOM 2123 C C . LEU B 1 129 ? 1.302 5.297 3.779 1 98.94 129 LEU B C 1
ATOM 2125 O O . LEU B 1 129 ? 1.164 5.336 2.555 1 98.94 129 LEU B O 1
ATOM 2129 N N . LEU B 1 130 ? 2.23 5.914 4.434 1 98.94 130 LEU B N 1
ATOM 2130 C CA . LEU B 1 130 ? 3.295 6.656 3.762 1 98.94 130 LEU B CA 1
ATOM 2131 C C . LEU B 1 130 ? 4.664 6.246 4.297 1 98.94 130 LEU B C 1
ATOM 2133 O O . LEU B 1 130 ? 4.883 6.242 5.508 1 98.94 130 LEU B O 1
ATOM 2137 N N . PHE B 1 131 ? 5.527 5.879 3.316 1 98.81 131 PHE B N 1
ATOM 2138 C CA . PHE B 1 131 ? 6.852 5.484 3.785 1 98.81 131 PHE B CA 1
ATOM 2139 C C . PHE B 1 131 ? 7.883 5.629 2.676 1 98.81 131 PHE B C 1
ATOM 2141 O O . PHE B 1 131 ? 7.531 5.68 1.494 1 98.81 131 PHE B O 1
ATOM 2148 N N . LYS B 1 132 ? 9.062 5.77 3.107 1 98.31 132 LYS B N 1
ATOM 2149 C CA . LYS B 1 132 ? 10.211 5.801 2.205 1 98.31 132 LYS B CA 1
ATOM 2150 C C . LYS B 1 132 ? 10.914 4.445 2.166 1 98.31 132 LYS B C 1
ATOM 2152 O O . LYS B 1 132 ? 11.039 3.777 3.195 1 98.31 132 LYS B O 1
ATOM 2157 N N . SER B 1 133 ? 11.328 4.023 1.012 1 97.75 133 SER B N 1
ATOM 2158 C CA . SER B 1 133 ? 12.156 2.83 0.865 1 97.75 133 SER B CA 1
ATOM 2159 C C . SER B 1 133 ? 13.109 2.959 -0.319 1 97.75 133 SER B C 1
ATOM 2161 O O . SER B 1 133 ? 12.672 3.141 -1.457 1 97.75 133 SER B O 1
ATOM 2163 N N . GLY B 1 134 ? 14.445 2.666 -0.146 1 85.69 134 GLY B N 1
ATOM 2164 C CA . GLY B 1 134 ? 15.469 2.746 -1.174 1 85.69 134 GLY B CA 1
ATOM 2165 C C . GLY B 1 134 ? 16.422 3.912 -0.978 1 85.69 134 GLY B C 1
ATOM 2166 O O . GLY B 1 134 ? 16.156 4.809 -0.177 1 85.69 134 GLY B O 1
#